Protein AF-A0AAV4D041-F1 (afdb_monomer)

Mean predicted aligned error: 7.14 Å

Nearest PDB structures (foldseek):
  8gh6-assembly1_A  TM=8.343E-01  e=4.896E-06  Bombyx mori
  8ibz-assembly1_C  TM=7.514E-01  e=1.302E-03  Bombyx mori
  3wrw-assembly2_C  TM=4.483E-01  e=5.137E+00  Solanum lycopersicum

Organism: NCBI:txid259542

Secondary structure (DSSP, 8-state):
--SS-EE--EETTEEPPPEE--SS--TT-TTHHHHHHHHHHHHHGGGTTS--EEETTEEE-EEEETTEEEE--SSHHHHHHHHHHHHHHHHHTT----TTT-EE----SS-SSPPP---EETTEEPEE-SEEEETTEEEETT--SHHHHHHHHHHHHHHHHHTHHHHT-TTS-HHHHHHT-

Sequence (181 aa):
MYWEQTASMRIKNKTSTFQDIKRGVRQGCVLSPDLFSLYSEIIMRNLENHPGIKVSGQNINNLRYADDTVLIAENKEDLQKLLNIVEEESRKKGLELNSKKTEVMVVISRKQESPKCDIFINKVKLKQTEKFKYLGTIISNDGKTNREISARTAQAKINFQKMKTILTNKHISIETRKRAL

InterPro domains:
  IPR000477 Reverse transcriptase domain [PF00078] (10-139)
  IPR000477 Reverse transcriptase domain [PS50878] (1-139)
  IPR043128 Reverse transcriptase/Diguanylate cyclase domain [G3DSA:3.30.70.270] (2-138)
  IPR043502 DNA/RNA polymerase superfamily [SSF56672] (24-170)

Foldseek 3Di:
DDPQDWDWDDDPPDIGDIDGDPDAFDPPDPCRQVVQVVLLCVLCVVCLPAAFDDDPNDGDQWDDDRPDIDGGHPDLVSSQVSVVSSQVSCVVVVHHDDLAPDADEAADADDPDDDDRFHDDPNHTHHYDQWDQDPNAIQGSNRDRPVRVVVVVVVVVVVCVVCVCLLVDPPDDNVNSVVVD

pLDDT: mean 90.76, std 6.07, range [61.97, 97.75]

Structure (mmCIF, N/CA/C/O backbone):
data_AF-A0AAV4D041-F1
#
_entry.id   AF-A0AAV4D041-F1
#
loop_
_atom_site.group_PDB
_atom_site.id
_atom_site.type_symbol
_atom_site.label_atom_id
_atom_site.label_alt_id
_atom_site.label_comp_id
_atom_site.label_asym_id
_atom_site.label_entity_id
_atom_site.label_seq_id
_atom_site.pdbx_PDB_ins_code
_atom_site.Cartn_x
_atom_site.Cartn_y
_atom_site.Cartn_z
_atom_site.occupancy
_atom_site.B_iso_or_equiv
_atom_site.auth_seq_id
_atom_site.auth_comp_id
_atom_site.auth_asym_id
_atom_site.auth_atom_id
_atom_site.pdbx_PDB_model_num
ATOM 1 N N . MET A 1 1 ? -16.250 -17.073 -10.492 1.00 62.12 1 MET A N 1
ATOM 2 C CA . MET A 1 1 ? -15.842 -15.965 -11.387 1.00 62.12 1 MET A CA 1
ATOM 3 C C . MET A 1 1 ? -15.141 -16.490 -12.628 1.00 62.12 1 MET A C 1
ATOM 5 O O . MET A 1 1 ? -15.554 -16.117 -13.711 1.00 62.12 1 MET A O 1
ATOM 9 N N . TYR A 1 2 ? -14.170 -17.397 -12.495 1.00 76.06 2 TYR A N 1
ATOM 10 C CA . TYR A 1 2 ? -13.606 -18.152 -13.619 1.00 76.06 2 TYR A CA 1
ATOM 11 C C . TYR A 1 2 ? -13.931 -19.638 -13.443 1.00 76.06 2 TYR A C 1
ATOM 13 O O . TYR A 1 2 ? -13.727 -20.168 -12.352 1.00 76.06 2 TYR A O 1
ATOM 21 N N . TRP A 1 3 ? -14.502 -20.271 -14.468 1.00 80.19 3 TRP A N 1
ATOM 22 C CA . TRP A 1 3 ? -14.861 -21.693 -14.461 1.00 80.19 3 TRP A CA 1
ATOM 23 C C . TRP A 1 3 ? -13.790 -22.503 -15.198 1.00 80.19 3 TRP A C 1
ATOM 25 O O . TRP A 1 3 ? -13.212 -21.989 -16.154 1.00 80.19 3 TRP A O 1
ATOM 35 N N . GLU A 1 4 ? -13.508 -23.725 -14.728 1.00 85.75 4 GLU A N 1
ATOM 36 C CA . GLU A 1 4 ? -12.577 -24.677 -15.374 1.00 85.75 4 GLU A CA 1
ATOM 37 C C . GLU A 1 4 ? -11.203 -24.081 -15.737 1.00 85.75 4 GLU A C 1
ATOM 39 O O . GLU A 1 4 ? -10.570 -24.427 -16.734 1.00 85.75 4 GLU A O 1
ATOM 44 N N . GLN A 1 5 ? -10.716 -23.145 -14.922 1.00 85.94 5 GLN A N 1
ATOM 45 C CA . GLN A 1 5 ? -9.427 -22.523 -15.174 1.00 85.94 5 GLN A CA 1
ATOM 46 C C . GLN A 1 5 ? -8.302 -23.496 -14.818 1.00 85.94 5 GLN A C 1
ATOM 48 O O . GLN A 1 5 ? -8.217 -23.958 -13.686 1.00 85.94 5 GLN A O 1
ATOM 53 N N . THR A 1 6 ? -7.374 -23.716 -15.747 1.00 90.75 6 THR A N 1
ATOM 54 C CA . THR A 1 6 ? -6.145 -24.487 -15.507 1.00 90.75 6 THR A CA 1
ATOM 55 C C . THR A 1 6 ? -4.899 -23.635 -15.731 1.00 90.75 6 THR A C 1
ATOM 57 O O . THR A 1 6 ? -4.912 -22.731 -16.571 1.00 90.75 6 THR A O 1
ATOM 60 N N . ALA A 1 7 ? -3.796 -23.939 -15.048 1.00 90.69 7 ALA A N 1
ATOM 61 C CA . ALA A 1 7 ? -2.487 -23.357 -15.344 1.00 90.69 7 ALA A CA 1
ATOM 62 C C . ALA A 1 7 ? -1.348 -24.371 -15.224 1.00 90.69 7 ALA A C 1
ATOM 64 O O . ALA A 1 7 ? -1.428 -25.340 -14.475 1.00 90.69 7 ALA A O 1
ATOM 65 N N . SER A 1 8 ? -0.262 -24.100 -15.945 1.00 91.81 8 SER A N 1
ATOM 66 C CA . SER A 1 8 ? 1.007 -24.825 -15.867 1.00 91.81 8 SER A CA 1
ATOM 67 C C . SER A 1 8 ? 2.151 -23.838 -15.644 1.00 91.81 8 SER A C 1
ATOM 69 O O . SER A 1 8 ? 2.126 -22.727 -16.178 1.00 91.81 8 SER A O 1
ATOM 71 N N . MET A 1 9 ? 3.187 -24.244 -14.919 1.00 91.00 9 MET A N 1
ATOM 72 C CA . MET A 1 9 ? 4.385 -23.439 -14.697 1.00 91.00 9 MET A CA 1
ATOM 73 C C . MET A 1 9 ? 5.496 -23.856 -15.658 1.00 91.00 9 MET A C 1
ATOM 75 O O . MET A 1 9 ? 5.804 -25.041 -15.773 1.00 91.00 9 MET A O 1
ATOM 79 N N . ARG A 1 10 ? 6.148 -22.885 -16.309 1.00 92.88 10 ARG A N 1
ATOM 80 C CA . ARG A 1 10 ? 7.355 -23.122 -17.112 1.00 92.88 10 ARG A CA 1
ATOM 81 C C . ARG A 1 10 ? 8.584 -22.551 -16.412 1.00 92.88 10 ARG A C 1
ATOM 83 O O . ARG A 1 10 ? 8.654 -21.348 -16.176 1.00 92.88 10 ARG A O 1
ATOM 90 N N . ILE A 1 11 ? 9.567 -23.402 -16.124 1.00 94.25 11 ILE A N 1
ATOM 91 C CA . ILE A 1 11 ? 10.873 -23.015 -15.575 1.00 94.25 11 ILE A CA 1
ATOM 92 C C . ILE A 1 11 ? 11.947 -23.462 -16.567 1.00 94.25 11 ILE A C 1
ATOM 94 O O . ILE A 1 11 ? 12.156 -24.658 -16.782 1.00 94.25 11 ILE A O 1
ATOM 98 N N . LYS A 1 12 ? 12.648 -22.495 -17.173 1.00 92.56 12 LYS A N 1
ATOM 99 C CA . LYS A 1 12 ? 13.576 -22.737 -18.293 1.00 92.56 12 LYS A CA 1
ATOM 100 C C . LYS A 1 12 ? 12.860 -23.518 -19.414 1.00 92.56 12 LYS A C 1
ATOM 102 O O . LYS A 1 12 ? 11.833 -23.057 -19.903 1.00 92.56 12 LYS A O 1
ATOM 107 N N . ASN A 1 13 ? 13.359 -24.704 -19.765 1.00 93.56 13 ASN A N 1
ATOM 108 C CA . ASN A 1 13 ? 12.808 -25.562 -20.819 1.00 93.56 13 ASN A CA 1
ATOM 109 C C . ASN A 1 13 ? 11.894 -26.678 -20.285 1.00 93.56 13 ASN A C 1
ATOM 111 O O . ASN A 1 13 ? 11.576 -27.605 -21.022 1.00 9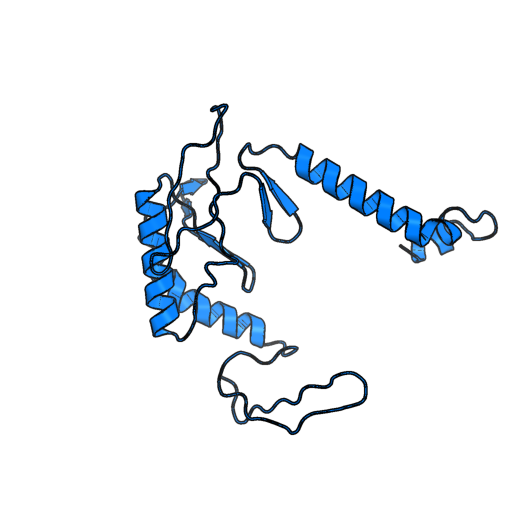3.56 13 ASN A O 1
ATOM 115 N N . LYS A 1 14 ? 11.493 -26.631 -19.008 1.00 93.44 14 LYS A N 1
ATOM 116 C CA . LYS A 1 14 ? 10.572 -27.610 -18.417 1.00 93.44 14 LYS A CA 1
ATOM 117 C C . LYS A 1 14 ? 9.232 -26.953 -18.111 1.00 93.44 14 LYS A C 1
ATOM 119 O O . LYS A 1 14 ? 9.198 -25.897 -17.479 1.00 93.44 14 LYS A O 1
ATOM 124 N N . THR A 1 15 ? 8.150 -27.602 -18.524 1.00 95.31 15 THR A N 1
ATOM 125 C CA . THR A 1 15 ? 6.771 -27.190 -18.239 1.00 95.31 15 THR A CA 1
ATOM 126 C C . THR A 1 15 ? 6.123 -28.242 -17.346 1.00 95.31 15 THR A C 1
ATOM 128 O O . THR A 1 15 ? 6.289 -29.436 -17.589 1.00 95.31 15 THR A O 1
ATOM 131 N N . SER A 1 16 ? 5.435 -27.812 -16.289 1.00 94.56 16 SER A N 1
ATOM 132 C CA . SER A 1 16 ? 4.666 -28.708 -15.423 1.00 94.56 16 SER A CA 1
ATOM 133 C C . SER A 1 16 ? 3.415 -29.229 -16.131 1.00 94.56 16 SER A C 1
ATOM 135 O O . SER A 1 16 ? 2.995 -28.693 -17.156 1.00 94.56 16 SER A O 1
ATOM 137 N N . THR A 1 17 ? 2.759 -30.222 -15.537 1.00 94.69 17 THR A N 1
ATOM 138 C CA . THR A 1 17 ? 1.382 -30.558 -15.903 1.00 94.69 17 THR A CA 1
ATOM 139 C C . THR A 1 17 ? 0.440 -29.395 -15.588 1.00 94.69 17 THR A C 1
ATOM 141 O O . THR A 1 17 ? 0.749 -28.525 -14.761 1.00 94.69 17 THR A O 1
ATOM 144 N N . PHE A 1 18 ? -0.701 -29.373 -16.274 1.00 93.44 18 PHE A N 1
ATOM 145 C CA . PHE A 1 18 ? -1.785 -28.455 -15.957 1.00 93.44 18 PHE A CA 1
ATOM 146 C C . PHE A 1 18 ? -2.413 -28.830 -14.616 1.00 93.44 18 PHE A C 1
ATOM 148 O O . PHE A 1 18 ? -2.607 -30.007 -14.318 1.00 93.44 18 PHE A O 1
ATOM 155 N N . GLN A 1 19 ? -2.715 -27.813 -13.817 1.00 91.50 19 GLN A N 1
ATOM 156 C CA . GLN A 1 19 ? -3.445 -27.939 -12.565 1.00 91.50 19 GLN A CA 1
ATOM 157 C C . GLN A 1 19 ? -4.638 -26.995 -12.550 1.00 91.50 19 GLN A C 1
ATOM 159 O O . GLN A 1 19 ? -4.553 -25.873 -13.060 1.00 91.50 19 GLN A O 1
ATOM 164 N N . ASP A 1 20 ? -5.718 -27.436 -11.913 1.00 91.56 20 ASP A N 1
ATOM 165 C CA . ASP A 1 20 ? -6.923 -26.636 -11.735 1.00 91.56 20 ASP A CA 1
ATOM 166 C C . ASP A 1 20 ? -6.673 -25.471 -10.775 1.00 91.56 20 ASP A C 1
ATOM 168 O O . ASP A 1 20 ? -6.243 -25.637 -9.629 1.00 91.56 20 ASP A O 1
ATOM 172 N N . ILE A 1 21 ? -7.012 -24.270 -11.226 1.00 88.38 21 ILE A N 1
ATOM 173 C CA . ILE A 1 21 ? -7.038 -23.063 -10.414 1.00 88.38 21 ILE A CA 1
ATOM 174 C C . ILE A 1 21 ? -8.420 -22.950 -9.781 1.00 88.38 21 ILE A C 1
ATOM 176 O O . ILE A 1 21 ? -9.404 -22.606 -10.430 1.00 88.38 21 ILE A O 1
ATOM 180 N N . LYS A 1 22 ? -8.477 -23.185 -8.469 1.00 86.31 22 LYS A N 1
ATOM 181 C CA . LYS A 1 22 ? -9.719 -23.079 -7.685 1.00 86.31 22 LYS A CA 1
ATOM 182 C C . LYS A 1 22 ? -9.943 -21.696 -7.069 1.00 86.31 22 LYS A C 1
ATOM 184 O O . LYS A 1 22 ? -11.031 -21.419 -6.571 1.00 86.31 22 LYS A O 1
ATOM 189 N N . ARG A 1 23 ? -8.911 -20.845 -7.027 1.00 82.56 23 ARG A N 1
ATOM 190 C CA . ARG A 1 23 ? -8.936 -19.525 -6.377 1.00 82.56 23 ARG A CA 1
ATOM 191 C C . ARG A 1 23 ? -8.085 -18.518 -7.140 1.00 82.56 23 ARG A C 1
ATOM 193 O O . ARG A 1 23 ? -7.036 -18.871 -7.671 1.00 82.56 23 ARG A O 1
ATOM 200 N N . GLY A 1 24 ? -8.511 -17.260 -7.102 1.00 84.38 24 GLY A N 1
ATOM 201 C CA . GLY A 1 24 ? -7.821 -16.138 -7.730 1.00 84.38 24 GLY A CA 1
ATOM 202 C C . GLY A 1 24 ? -8.476 -15.679 -9.030 1.00 84.38 24 GLY A C 1
ATOM 203 O O . GLY A 1 24 ? -9.534 -16.161 -9.432 1.00 84.38 24 GLY A O 1
ATOM 204 N N . VAL A 1 25 ? -7.831 -14.706 -9.666 1.00 87.38 25 VAL A N 1
ATOM 205 C CA . VAL A 1 25 ? -8.231 -14.147 -10.960 1.00 87.38 25 VAL A CA 1
ATOM 206 C C . VAL A 1 25 ? -7.212 -14.534 -12.031 1.00 87.38 25 VAL A C 1
ATOM 208 O O . VAL A 1 25 ? -6.033 -14.751 -11.742 1.00 87.38 25 VAL A O 1
ATOM 211 N N . ARG A 1 26 ? -7.647 -14.643 -13.289 1.00 87.12 26 ARG A N 1
ATOM 212 C CA . ARG A 1 26 ? -6.774 -15.033 -14.403 1.00 87.12 26 ARG A CA 1
ATOM 213 C C . ARG A 1 26 ? -5.783 -13.918 -14.752 1.00 87.12 26 ARG A C 1
ATOM 215 O O . ARG A 1 26 ? -6.192 -12.847 -15.196 1.00 87.12 26 ARG A O 1
ATOM 222 N N . GLN A 1 27 ? -4.483 -14.168 -14.612 1.00 84.06 27 GLN A N 1
ATOM 223 C CA . GLN A 1 27 ? -3.460 -13.206 -15.041 1.00 84.06 27 GLN A CA 1
ATOM 224 C C . GLN A 1 27 ? -3.529 -12.964 -16.558 1.00 84.06 27 GLN A C 1
ATOM 226 O O . GLN A 1 27 ? -3.723 -13.900 -17.333 1.00 84.06 27 GLN A O 1
ATOM 231 N N . GLY A 1 28 ? -3.401 -11.701 -16.973 1.00 85.50 28 GLY A N 1
ATOM 232 C CA . GLY A 1 28 ? -3.499 -11.284 -18.378 1.00 85.50 28 GLY A CA 1
ATOM 233 C C . GLY A 1 28 ? -4.925 -11.199 -18.936 1.00 85.50 28 GLY A C 1
ATOM 234 O O . GLY A 1 28 ? -5.095 -10.820 -20.090 1.00 85.50 28 GLY A O 1
ATOM 235 N N . CYS A 1 29 ? -5.956 -11.527 -18.149 1.00 88.94 29 CYS A N 1
ATOM 236 C CA . CYS A 1 29 ? -7.341 -11.290 -18.551 1.00 88.94 29 CYS A CA 1
ATOM 237 C C . CYS A 1 29 ? -7.732 -9.832 -18.288 1.00 88.94 29 CYS A C 1
ATOM 239 O O . CYS A 1 29 ? -7.510 -9.323 -17.190 1.00 88.94 29 CYS A O 1
ATOM 241 N N . VAL A 1 30 ? -8.364 -9.198 -19.278 1.00 90.75 30 VAL A N 1
ATOM 242 C CA . VAL A 1 30 ? -8.808 -7.794 -19.224 1.00 90.75 30 VAL A CA 1
ATOM 243 C C . VAL A 1 30 ? -9.813 -7.544 -18.094 1.00 90.75 30 VAL A C 1
ATOM 245 O O . VAL A 1 30 ? -9.779 -6.481 -17.496 1.00 90.75 30 VAL A O 1
ATOM 248 N N . LEU A 1 31 ? -10.646 -8.535 -17.751 1.00 89.75 31 LEU A N 1
ATOM 249 C CA . LEU A 1 31 ? -11.671 -8.416 -16.701 1.00 89.75 31 LEU A CA 1
ATOM 250 C C . LEU A 1 31 ? -11.152 -8.709 -15.287 1.00 89.75 31 LEU A C 1
ATOM 252 O O . LEU A 1 31 ? -11.825 -8.415 -14.303 1.00 89.75 31 LEU A O 1
ATOM 256 N N . SER A 1 32 ? -9.976 -9.329 -15.151 1.00 90.31 32 SER A N 1
ATOM 257 C CA . SER A 1 32 ? -9.442 -9.703 -13.835 1.00 90.31 32 SER A CA 1
ATOM 258 C C . SER A 1 32 ? -9.248 -8.523 -12.880 1.00 90.31 32 SER A C 1
ATOM 260 O O . SER A 1 32 ? -9.589 -8.695 -11.709 1.00 90.31 32 SER A O 1
ATOM 262 N N . PRO A 1 33 ? -8.735 -7.356 -13.323 1.00 88.81 33 PRO A N 1
ATOM 263 C CA . PRO A 1 33 ? -8.649 -6.173 -12.473 1.00 88.81 33 PRO A CA 1
ATOM 264 C C . PRO A 1 33 ? -10.018 -5.733 -11.944 1.00 88.81 33 PRO A C 1
ATOM 266 O O . PRO A 1 33 ? -10.171 -5.606 -10.734 1.00 88.81 33 PRO A O 1
ATOM 269 N N . ASP A 1 34 ? -11.026 -5.6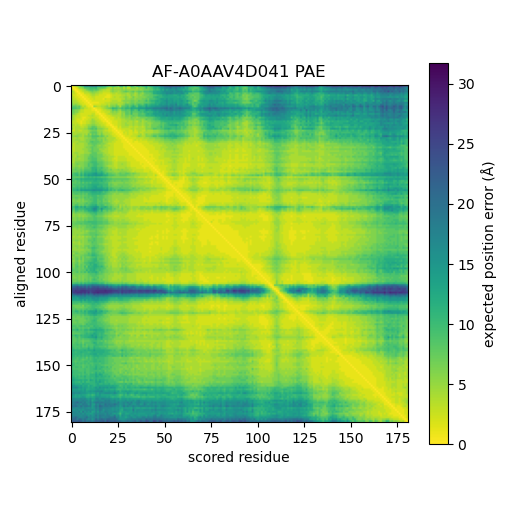05 -12.812 1.00 89.31 34 ASP A N 1
ATOM 270 C CA . ASP A 1 34 ? -12.367 -5.140 -12.425 1.00 89.31 34 ASP A CA 1
ATOM 271 C C . ASP A 1 34 ? -13.033 -6.087 -11.423 1.00 89.31 34 ASP A C 1
ATOM 273 O O . ASP A 1 34 ? -13.604 -5.666 -10.416 1.00 89.31 34 ASP A O 1
ATOM 277 N N . LEU A 1 35 ? -12.910 -7.392 -11.668 1.00 89.31 35 LEU A N 1
ATOM 278 C CA . LEU A 1 35 ? -13.425 -8.423 -10.776 1.00 89.31 35 LEU A CA 1
ATOM 279 C C . LEU A 1 35 ? -12.744 -8.394 -9.405 1.00 89.31 35 LEU A C 1
ATOM 281 O O . LEU A 1 35 ? -13.412 -8.549 -8.381 1.00 89.31 35 LEU A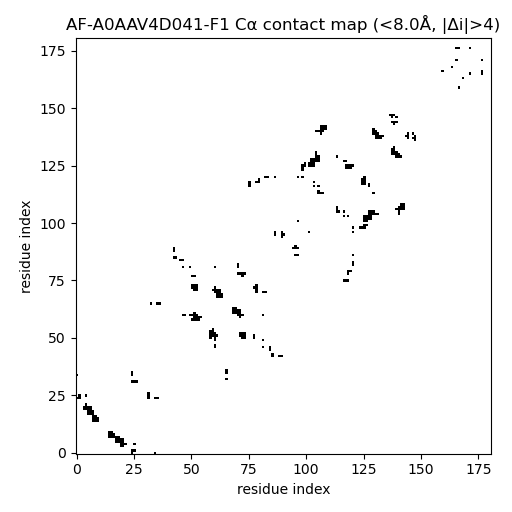 O 1
ATOM 285 N N . PHE A 1 36 ? -11.427 -8.181 -9.370 1.00 88.25 36 PHE A N 1
ATOM 286 C CA . PHE A 1 36 ? -10.697 -8.043 -8.115 1.00 88.25 36 PHE A CA 1
ATOM 287 C C . PHE A 1 36 ? -11.082 -6.755 -7.374 1.00 88.25 36 PHE A C 1
ATOM 289 O O . PHE A 1 36 ? -11.278 -6.789 -6.160 1.00 88.25 36 PHE A O 1
ATOM 296 N N . SER A 1 37 ? -11.263 -5.642 -8.090 1.00 89.44 37 SER A N 1
ATOM 297 C CA . SER A 1 37 ? -11.746 -4.380 -7.523 1.00 89.44 37 SER A CA 1
ATOM 298 C C . SER A 1 37 ? -13.147 -4.513 -6.925 1.00 89.44 37 SER A C 1
ATOM 300 O O . SER A 1 37 ? -13.373 -4.063 -5.806 1.00 89.44 37 SER A O 1
ATOM 302 N N . LEU A 1 38 ? -14.076 -5.188 -7.608 1.00 89.31 38 LEU A N 1
ATOM 303 C CA . LEU A 1 38 ? -15.410 -5.462 -7.065 1.00 89.31 38 LEU A CA 1
ATOM 304 C C . LEU A 1 38 ? -15.339 -6.339 -5.807 1.00 89.31 38 LEU A C 1
ATOM 306 O O . LEU A 1 38 ? -16.080 -6.137 -4.848 1.00 89.31 38 LEU A O 1
ATOM 310 N N . TYR A 1 39 ? -14.438 -7.319 -5.803 1.00 88.25 39 TYR A N 1
ATOM 311 C CA . TYR A 1 39 ? -14.250 -8.202 -4.661 1.00 88.25 39 TYR A CA 1
ATOM 312 C C . TYR A 1 39 ? -13.695 -7.470 -3.435 1.00 88.25 39 TYR A C 1
ATOM 314 O O . TYR A 1 39 ? -14.204 -7.647 -2.327 1.00 88.25 39 TYR A O 1
ATOM 322 N N . SER A 1 40 ? -12.669 -6.637 -3.625 1.00 89.56 40 SER A N 1
ATOM 323 C CA . SER A 1 40 ? -12.080 -5.840 -2.547 1.00 89.56 40 SER A CA 1
ATOM 324 C C . SER A 1 40 ? -13.048 -4.772 -2.041 1.00 89.56 40 SER A C 1
ATOM 326 O O . SER A 1 40 ? -13.091 -4.509 -0.844 1.00 89.56 40 SER A O 1
ATOM 328 N N . GLU A 1 41 ? -13.894 -4.220 -2.909 1.00 91.12 41 GLU A N 1
ATOM 329 C CA . GLU A 1 41 ? -14.960 -3.291 -2.533 1.00 91.12 41 GLU A CA 1
ATOM 330 C C . GLU A 1 41 ? -15.928 -3.888 -1.500 1.00 91.12 41 GLU A C 1
ATOM 332 O O . GLU A 1 41 ? -16.271 -3.215 -0.533 1.00 91.12 41 GLU A O 1
ATOM 337 N N . ILE A 1 42 ? -16.294 -5.170 -1.617 1.00 89.69 42 ILE A N 1
ATOM 338 C CA . ILE A 1 42 ? -17.158 -5.845 -0.629 1.00 89.69 42 ILE A CA 1
ATOM 339 C C . ILE A 1 42 ? -16.532 -5.830 0.775 1.00 89.69 42 ILE A C 1
ATOM 341 O O . ILE A 1 42 ? -17.247 -5.685 1.762 1.00 89.69 42 ILE A O 1
ATOM 345 N N . ILE A 1 43 ? -15.209 -5.974 0.869 1.00 90.94 43 ILE A N 1
ATOM 346 C CA . ILE A 1 43 ? -14.471 -5.934 2.141 1.00 90.94 43 ILE A CA 1
ATOM 347 C C . ILE A 1 43 ? -14.424 -4.497 2.672 1.00 90.94 43 ILE A C 1
ATOM 349 O O . ILE A 1 43 ? -14.654 -4.257 3.855 1.00 90.94 43 ILE A O 1
ATOM 353 N N . MET A 1 44 ? -14.143 -3.542 1.785 1.00 92.56 44 MET A N 1
ATOM 354 C CA . MET A 1 44 ? -13.859 -2.152 2.142 1.00 92.56 44 MET A CA 1
ATOM 355 C C . MET A 1 44 ? -15.110 -1.341 2.479 1.00 92.56 44 MET A C 1
ATOM 357 O O . MET A 1 44 ? -15.012 -0.390 3.248 1.00 92.56 44 MET A O 1
ATOM 361 N N . ARG A 1 45 ? -16.294 -1.738 1.999 1.00 91.75 45 ARG A N 1
ATOM 362 C CA . ARG A 1 45 ? -17.574 -1.114 2.388 1.00 91.75 45 ARG A CA 1
ATOM 363 C C . ARG A 1 45 ? -17.820 -1.121 3.890 1.00 91.75 45 ARG A C 1
ATOM 365 O O . ARG A 1 45 ? -18.404 -0.186 4.425 1.00 91.75 45 ARG A O 1
ATOM 372 N N . ASN A 1 46 ? -17.305 -2.128 4.593 1.00 91.25 46 ASN A N 1
ATOM 373 C CA . ASN A 1 46 ? -17.402 -2.190 6.050 1.00 91.25 46 ASN A CA 1
ATOM 374 C C . ASN A 1 46 ? -16.611 -1.077 6.755 1.00 91.25 46 ASN A C 1
ATOM 376 O O . ASN A 1 46 ? -16.783 -0.886 7.953 1.00 91.25 46 ASN A O 1
ATOM 380 N N . LEU A 1 47 ? -15.759 -0.332 6.041 1.00 93.06 47 LEU A N 1
ATOM 381 C CA . LEU A 1 47 ? -15.005 0.792 6.586 1.00 93.06 47 LEU A CA 1
ATOM 382 C C . LEU A 1 47 ? -15.726 2.134 6.389 1.00 93.06 47 LEU A C 1
ATOM 384 O O . LEU A 1 47 ? -15.329 3.090 7.039 1.00 93.06 47 LEU A O 1
ATOM 388 N N . GLU A 1 48 ? -16.760 2.260 5.547 1.00 87.31 48 GLU A N 1
ATOM 389 C CA . GLU A 1 48 ? -17.339 3.569 5.158 1.00 87.31 48 GLU A CA 1
ATOM 390 C C . GLU A 1 48 ? -17.735 4.457 6.350 1.00 87.31 48 GLU A C 1
ATOM 392 O O . GLU A 1 48 ? -17.492 5.663 6.339 1.00 87.31 48 GLU A O 1
ATOM 397 N N . ASN A 1 49 ? -18.271 3.849 7.411 1.00 87.81 49 ASN A N 1
ATOM 398 C CA . ASN A 1 49 ? -18.736 4.556 8.608 1.00 87.81 49 ASN A CA 1
ATOM 399 C C . ASN A 1 49 ? -17.670 4.687 9.710 1.00 87.81 49 ASN A C 1
ATOM 401 O O . ASN A 1 49 ? -17.970 5.163 10.805 1.00 87.81 49 ASN A O 1
ATOM 405 N N . HIS A 1 50 ? -16.432 4.260 9.452 1.00 93.75 50 HIS A N 1
ATOM 406 C CA . HIS A 1 50 ? -15.342 4.323 10.420 1.00 93.75 50 HIS A CA 1
ATOM 407 C C . HIS A 1 50 ? -14.499 5.598 10.269 1.00 93.75 50 HIS A C 1
ATOM 409 O O . HIS A 1 50 ? -14.297 6.090 9.150 1.00 93.75 50 HIS A O 1
ATOM 415 N N . PRO A 1 51 ? -13.967 6.131 11.385 1.00 93.06 51 PRO A N 1
ATOM 416 C CA . PRO A 1 51 ? -13.160 7.343 11.367 1.00 93.06 51 PRO A CA 1
ATOM 417 C C . PRO A 1 51 ? -11.908 7.170 10.500 1.00 93.06 51 PRO A C 1
ATOM 419 O O . PRO A 1 51 ? -11.230 6.145 10.549 1.00 93.06 51 PRO A O 1
ATOM 422 N N . GLY A 1 52 ? -11.621 8.194 9.702 1.00 94.62 52 GLY A N 1
ATOM 423 C CA . GLY A 1 52 ? -10.397 8.370 8.931 1.00 94.62 52 GLY A CA 1
ATOM 424 C C . GLY A 1 52 ? -9.852 9.778 9.139 1.00 94.62 52 GLY A C 1
ATOM 425 O O . GLY A 1 52 ? -10.012 10.359 10.208 1.00 94.62 52 GLY A O 1
ATOM 426 N N . ILE A 1 53 ? -9.230 10.341 8.108 1.00 94.56 53 ILE A N 1
ATOM 427 C CA . ILE A 1 53 ? -8.821 11.749 8.077 1.00 94.56 53 ILE A CA 1
ATOM 428 C C . ILE A 1 53 ? -9.814 12.577 7.259 1.00 94.56 53 ILE A C 1
ATOM 430 O O . ILE A 1 53 ? -10.334 12.113 6.243 1.00 94.56 53 ILE A O 1
ATOM 434 N N . LYS A 1 54 ? -10.059 13.828 7.658 1.00 94.62 54 LYS A N 1
ATOM 435 C CA . LYS A 1 54 ? -10.877 14.755 6.861 1.00 94.62 54 LYS A CA 1
ATOM 436 C C . LYS A 1 54 ? -10.031 15.479 5.819 1.00 94.62 54 LYS A C 1
ATOM 438 O O . LYS A 1 54 ? -9.149 16.260 6.164 1.00 94.62 54 LYS A O 1
ATOM 443 N N . VAL A 1 55 ? -10.357 15.289 4.545 1.00 93.62 55 VAL A N 1
ATOM 444 C CA . VAL A 1 55 ? -9.755 16.015 3.421 1.00 93.62 55 VAL A CA 1
ATOM 445 C C . VAL A 1 55 ? -10.876 16.686 2.643 1.00 93.62 55 VAL A C 1
ATOM 447 O O . VAL A 1 55 ? -11.775 16.018 2.142 1.00 93.62 55 VAL A O 1
ATOM 450 N N . SER A 1 56 ? -10.863 18.019 2.581 1.00 94.19 56 SER A N 1
ATOM 451 C CA . SER A 1 56 ? -11.896 18.806 1.883 1.00 94.19 56 SER A CA 1
ATOM 452 C C . SER A 1 56 ? -13.336 18.449 2.295 1.00 94.19 56 SER A C 1
ATOM 454 O O . SER A 1 56 ? -14.236 18.388 1.464 1.00 94.19 56 SER A O 1
ATOM 456 N N . GLY A 1 57 ? -13.553 18.170 3.586 1.00 92.25 57 GLY A N 1
ATOM 457 C CA . GLY A 1 57 ? -14.863 17.794 4.134 1.00 92.25 57 GLY A CA 1
ATOM 458 C C . GLY A 1 57 ? -15.246 16.320 3.958 1.00 92.25 57 GLY A C 1
ATOM 459 O O . GLY A 1 57 ? -16.231 15.889 4.551 1.00 92.25 57 GLY A O 1
ATOM 460 N N . GLN A 1 58 ? -14.464 15.532 3.218 1.00 92.94 58 GLN A N 1
ATOM 461 C CA . GLN A 1 58 ? -14.684 14.097 3.040 1.00 92.94 58 GLN A CA 1
ATOM 462 C C . GLN A 1 58 ? -13.843 13.285 4.025 1.00 92.94 58 GLN A C 1
ATOM 464 O O . GLN A 1 58 ? -12.681 13.606 4.275 1.00 92.94 58 GLN A O 1
ATOM 469 N N . ASN A 1 59 ? -14.432 12.228 4.582 1.00 94.19 59 ASN A N 1
ATOM 470 C CA . ASN A 1 59 ? -13.722 11.268 5.419 1.00 94.19 59 ASN A CA 1
ATOM 471 C C . ASN A 1 59 ? -12.974 10.265 4.532 1.00 94.19 59 ASN A C 1
ATOM 473 O O . ASN A 1 59 ? -13.595 9.555 3.746 1.00 94.19 59 ASN A O 1
ATOM 477 N N . ILE A 1 60 ? -11.654 10.196 4.673 1.00 95.44 60 ILE A N 1
ATOM 478 C CA . ILE A 1 60 ? -10.796 9.260 3.948 1.00 95.44 60 ILE A CA 1
ATOM 479 C C . ILE A 1 60 ? -10.123 8.350 4.966 1.00 95.44 60 ILE A C 1
ATOM 481 O O . ILE A 1 60 ? -9.248 8.785 5.712 1.00 95.44 60 ILE A O 1
ATOM 485 N N . ASN A 1 61 ? -10.508 7.077 4.982 1.00 96.44 61 ASN A N 1
ATOM 486 C CA . ASN A 1 61 ? -9.887 6.062 5.837 1.00 96.44 61 ASN A CA 1
ATOM 487 C C . ASN A 1 61 ? -9.129 4.980 5.057 1.00 96.44 61 ASN A C 1
ATOM 489 O O . ASN A 1 61 ? -8.404 4.184 5.653 1.00 96.44 61 ASN A O 1
ATOM 493 N N . ASN A 1 62 ? -9.258 4.961 3.728 1.00 94.81 62 ASN A N 1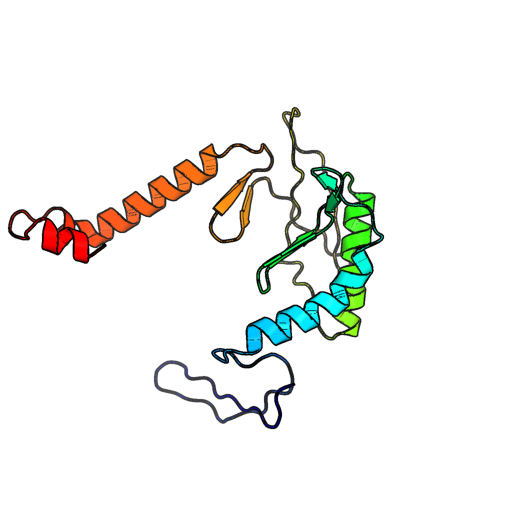
ATOM 494 C CA . ASN A 1 62 ? -8.517 4.058 2.865 1.00 94.81 62 ASN A CA 1
ATOM 495 C C . ASN A 1 62 ? -8.203 4.681 1.497 1.00 94.81 62 ASN A C 1
ATOM 497 O O . ASN A 1 62 ? -8.957 5.511 0.994 1.00 94.81 62 ASN A O 1
ATOM 501 N N . LEU A 1 63 ? -7.089 4.260 0.896 1.00 92.56 63 LEU A N 1
ATOM 502 C CA . LEU A 1 63 ? -6.718 4.517 -0.498 1.00 92.56 63 LEU A CA 1
ATOM 503 C C . LEU A 1 63 ? -6.404 3.180 -1.161 1.00 92.56 63 LEU A C 1
ATOM 505 O O . LEU A 1 63 ? -5.785 2.315 -0.540 1.00 92.56 63 LEU A O 1
ATOM 509 N N . ARG A 1 64 ? -6.828 3.002 -2.411 1.00 90.94 64 ARG A N 1
ATOM 510 C CA . ARG A 1 64 ? -6.777 1.705 -3.090 1.00 90.94 64 ARG A CA 1
ATOM 511 C C . ARG A 1 64 ? -6.285 1.869 -4.515 1.00 90.94 64 ARG A C 1
ATOM 513 O O . ARG A 1 64 ? -6.762 2.745 -5.235 1.00 90.94 64 ARG A O 1
ATOM 520 N N . TYR A 1 65 ? -5.355 1.016 -4.918 1.00 87.38 65 TYR A N 1
ATOM 521 C CA . TYR A 1 65 ? -4.901 0.919 -6.296 1.00 87.38 65 TYR A CA 1
ATOM 522 C C . TYR A 1 65 ? -4.528 -0.527 -6.617 1.00 87.38 65 TYR A C 1
ATOM 524 O O . TYR A 1 65 ? -3.561 -1.050 -6.074 1.00 87.38 65 TYR A O 1
ATOM 532 N N . ALA A 1 66 ? -5.287 -1.162 -7.513 1.00 82.56 66 ALA A N 1
ATOM 533 C CA . ALA A 1 66 ? -5.164 -2.592 -7.797 1.00 82.56 66 ALA A CA 1
ATOM 534 C C . ALA A 1 66 ? -5.180 -3.433 -6.500 1.00 82.56 66 ALA A C 1
ATOM 536 O O . ALA A 1 66 ? -6.184 -3.428 -5.788 1.00 82.56 66 ALA A O 1
ATOM 537 N N . ASP A 1 67 ? -4.096 -4.151 -6.206 1.00 79.12 67 ASP A N 1
ATOM 538 C CA . ASP A 1 67 ? -3.889 -4.956 -5.001 1.00 79.12 67 ASP A CA 1
ATOM 539 C C . ASP A 1 67 ? -3.282 -4.186 -3.818 1.00 79.12 67 ASP A C 1
ATOM 541 O O . ASP A 1 67 ? -3.334 -4.674 -2.686 1.00 79.12 67 ASP A O 1
ATOM 545 N N . ASP A 1 68 ? -2.780 -2.969 -4.035 1.00 86.06 68 ASP A N 1
ATOM 546 C CA . ASP A 1 68 ? -2.251 -2.119 -2.972 1.00 86.06 68 ASP A CA 1
ATOM 547 C C . ASP A 1 68 ? -3.387 -1.371 -2.251 1.00 86.06 68 ASP A C 1
ATOM 549 O O . ASP A 1 68 ? -4.194 -0.659 -2.855 1.00 86.06 68 ASP A O 1
ATOM 553 N N . THR A 1 69 ? -3.436 -1.502 -0.922 1.00 91.44 69 THR A N 1
ATOM 554 C CA . THR A 1 69 ? -4.361 -0.762 -0.049 1.00 91.44 69 THR A CA 1
ATOM 555 C C . THR A 1 69 ? -3.595 -0.047 1.056 1.00 91.44 69 THR A C 1
ATOM 557 O O . THR A 1 69 ? -2.739 -0.634 1.716 1.00 91.44 69 THR A O 1
ATOM 560 N N . VAL A 1 70 ? -3.950 1.212 1.297 1.00 94.38 70 VAL A N 1
ATOM 561 C CA . VAL A 1 70 ? -3.467 2.027 2.413 1.00 94.38 70 VAL A CA 1
ATOM 562 C C . VAL A 1 70 ? -4.640 2.306 3.337 1.00 94.38 70 VAL A C 1
ATOM 564 O O . VAL A 1 70 ? -5.683 2.746 2.866 1.00 94.38 70 VAL A O 1
ATOM 567 N N . LEU A 1 71 ? -4.464 2.088 4.639 1.00 96.44 71 LEU A N 1
ATOM 568 C CA . LEU A 1 71 ? -5.411 2.511 5.673 1.00 96.44 71 LEU A CA 1
ATOM 569 C C . LEU A 1 71 ? -4.877 3.763 6.368 1.00 96.44 71 LEU A C 1
ATOM 571 O O . LEU A 1 71 ? -3.673 3.872 6.607 1.00 96.44 71 LEU A O 1
ATOM 575 N N . ILE A 1 72 ? -5.763 4.708 6.674 1.00 95.75 72 ILE A N 1
ATOM 576 C CA . ILE A 1 72 ? -5.404 6.017 7.224 1.00 95.75 72 ILE A CA 1
ATOM 577 C C . ILE A 1 72 ? -6.362 6.362 8.363 1.00 95.75 72 ILE A C 1
ATOM 579 O O . ILE A 1 72 ? -7.574 6.264 8.212 1.00 95.75 72 ILE A O 1
ATOM 583 N N . ALA A 1 73 ? -5.816 6.796 9.496 1.00 96.06 73 ALA A N 1
ATOM 584 C CA . ALA A 1 73 ? -6.585 7.289 10.633 1.00 96.06 73 ALA A CA 1
ATOM 585 C C . ALA A 1 73 ? -5.802 8.379 11.377 1.00 96.06 73 ALA A C 1
ATOM 587 O O . ALA A 1 73 ? -4.582 8.481 11.240 1.00 96.06 73 ALA A O 1
ATOM 588 N N . GLU A 1 74 ? -6.503 9.181 12.178 1.00 93.75 74 GLU A N 1
ATOM 589 C CA . GLU A 1 74 ? -5.902 10.262 12.975 1.00 93.75 74 GLU A CA 1
ATOM 590 C C . GLU A 1 74 ? -5.116 9.752 14.193 1.00 93.75 74 GLU A C 1
ATOM 592 O O . GLU A 1 74 ? -4.219 10.435 14.688 1.00 93.75 74 GLU A O 1
ATOM 597 N N . ASN A 1 75 ? -5.433 8.550 14.679 1.00 93.38 75 ASN A N 1
ATOM 598 C CA . ASN A 1 75 ? -4.797 7.945 15.844 1.00 93.38 75 ASN A CA 1
ATOM 599 C C . ASN A 1 75 ? -4.565 6.436 15.652 1.00 93.38 75 ASN A C 1
ATOM 601 O O . ASN A 1 75 ? -5.080 5.800 14.728 1.00 93.38 75 ASN A O 1
ATOM 605 N N . LYS A 1 76 ? -3.737 5.873 16.536 1.00 95.19 76 LYS A N 1
ATOM 606 C CA . LYS A 1 76 ? -3.312 4.470 16.495 1.00 95.19 76 LYS A CA 1
ATOM 607 C C . LYS A 1 76 ? -4.488 3.521 16.731 1.00 95.19 76 LYS A C 1
ATOM 609 O O . LYS A 1 76 ? -4.565 2.472 16.097 1.00 95.19 76 LYS A O 1
ATOM 614 N N . GLU A 1 77 ? -5.371 3.863 17.660 1.00 95.94 77 GLU A N 1
ATOM 615 C CA . GLU A 1 77 ? -6.489 3.029 18.086 1.00 95.94 77 GLU A CA 1
ATOM 616 C C . GLU A 1 77 ? -7.470 2.816 16.932 1.00 95.94 77 GLU A C 1
ATOM 618 O O . GLU A 1 77 ? -7.876 1.687 16.660 1.00 95.94 77 GLU A O 1
ATOM 623 N N . ASP A 1 78 ? -7.795 3.881 16.207 1.00 96.50 78 ASP A N 1
ATOM 624 C CA . ASP A 1 78 ? -8.669 3.827 15.042 1.00 96.50 78 ASP A CA 1
ATOM 625 C C . ASP A 1 78 ? -7.995 3.127 13.859 1.00 96.50 78 ASP A C 1
ATOM 627 O O . ASP A 1 78 ? -8.636 2.305 13.204 1.00 96.50 78 ASP A O 1
ATOM 631 N N . LEU A 1 79 ? -6.687 3.326 13.648 1.00 97.06 79 LEU A N 1
ATOM 632 C CA . LEU A 1 79 ? -5.937 2.563 12.645 1.00 97.06 79 LEU A CA 1
ATOM 633 C C . LEU A 1 79 ? -5.977 1.052 12.927 1.00 97.06 79 LEU A C 1
ATOM 635 O O . LEU A 1 79 ? -6.198 0.258 12.013 1.00 97.06 79 LEU A O 1
ATOM 639 N N . GLN A 1 80 ? -5.800 0.646 14.189 1.00 97.50 80 GLN A N 1
ATOM 640 C CA . GLN A 1 80 ? -5.884 -0.760 14.587 1.00 97.50 80 GLN A CA 1
ATOM 641 C C . GLN A 1 80 ? -7.299 -1.319 14.381 1.00 97.50 80 GLN A C 1
ATOM 643 O O . GLN A 1 80 ? -7.435 -2.452 13.923 1.00 97.50 80 GLN A O 1
ATOM 648 N N . LYS A 1 81 ? -8.354 -0.544 14.676 1.00 96.19 81 LYS A N 1
ATOM 649 C CA . LYS A 1 81 ? -9.745 -0.958 14.415 1.00 96.19 81 LYS A CA 1
ATOM 650 C C . LYS A 1 81 ? -9.998 -1.176 12.924 1.00 96.19 81 LYS A C 1
ATOM 652 O O . LYS A 1 81 ? -10.515 -2.228 12.564 1.00 96.19 81 LYS A O 1
ATOM 657 N N . LEU A 1 82 ? -9.604 -0.225 12.071 1.00 97.00 82 LEU A N 1
ATOM 658 C CA . LEU A 1 82 ? -9.733 -0.352 10.613 1.00 97.00 82 LEU A CA 1
ATOM 659 C C . LEU A 1 82 ? -9.029 -1.616 10.113 1.00 97.00 82 LEU A C 1
ATOM 661 O O . LEU A 1 82 ? -9.607 -2.398 9.362 1.00 97.00 82 LEU A O 1
ATOM 665 N N . LEU A 1 83 ? -7.797 -1.845 10.572 1.00 96.81 83 LEU A N 1
ATOM 666 C CA . LEU A 1 83 ? -7.013 -3.010 10.182 1.00 96.81 83 LEU A CA 1
ATOM 667 C C . LEU A 1 83 ? -7.659 -4.329 10.622 1.00 96.81 83 LEU A C 1
ATOM 669 O O . LEU A 1 83 ? -7.695 -5.266 9.830 1.00 96.81 83 LEU A O 1
ATOM 6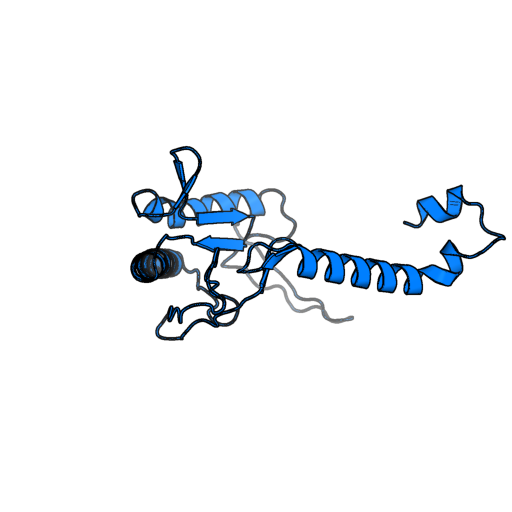73 N N . ASN A 1 84 ? -8.203 -4.391 11.840 1.00 95.62 84 ASN A N 1
ATOM 674 C CA . ASN A 1 84 ? -8.896 -5.579 12.347 1.00 95.62 84 ASN A CA 1
ATOM 675 C C . ASN A 1 84 ? -10.133 -5.917 11.503 1.00 95.62 84 ASN A C 1
ATOM 677 O O . ASN A 1 84 ? -10.363 -7.084 11.197 1.00 95.62 84 ASN A O 1
ATOM 681 N N . ILE A 1 85 ? -10.907 -4.904 11.095 1.00 95.06 85 ILE A N 1
ATOM 682 C CA . ILE A 1 85 ? -12.078 -5.093 10.228 1.00 95.06 85 ILE A CA 1
ATOM 683 C C . ILE A 1 85 ? -11.637 -5.648 8.873 1.00 95.06 85 ILE A C 1
ATOM 685 O O . ILE A 1 85 ? -12.176 -6.654 8.415 1.00 95.06 85 ILE A O 1
ATOM 689 N N . VAL A 1 86 ? -10.619 -5.041 8.252 1.00 94.81 86 VAL A N 1
ATOM 690 C CA . VAL A 1 86 ? -10.088 -5.525 6.969 1.00 94.81 86 VAL A CA 1
ATOM 691 C C . VAL A 1 86 ? -9.564 -6.951 7.096 1.00 94.81 86 VAL A C 1
ATOM 693 O O . VAL A 1 86 ? -9.829 -7.763 6.215 1.00 94.81 86 VAL A O 1
ATOM 696 N N . GLU A 1 87 ? -8.845 -7.280 8.167 1.00 94.50 87 GLU A N 1
ATOM 697 C CA . GLU A 1 87 ? -8.331 -8.627 8.426 1.00 94.50 87 GLU A CA 1
ATOM 698 C C . GLU A 1 87 ? -9.465 -9.652 8.558 1.00 94.50 87 GLU A C 1
ATOM 700 O O . GLU A 1 87 ? -9.438 -10.699 7.903 1.00 94.50 87 GLU A O 1
ATOM 705 N N . GLU A 1 88 ? -10.477 -9.351 9.372 1.00 94.00 88 GLU A N 1
ATOM 706 C CA . GLU A 1 88 ? -11.607 -10.243 9.616 1.00 94.00 88 GLU A CA 1
ATOM 707 C C . GLU A 1 88 ? -12.410 -10.495 8.335 1.00 94.00 88 GLU A C 1
ATOM 709 O O . GLU A 1 88 ? -12.673 -11.649 7.976 1.00 94.00 88 GLU A O 1
ATOM 714 N N . GLU A 1 89 ? -12.760 -9.426 7.624 1.00 93.25 89 GLU A N 1
ATOM 715 C CA . GLU A 1 89 ? -13.543 -9.488 6.393 1.00 93.25 89 GLU A CA 1
ATOM 716 C C . GLU A 1 89 ? -12.755 -10.143 5.257 1.00 93.25 89 GLU A C 1
ATOM 718 O O . GLU A 1 89 ? -13.286 -11.000 4.549 1.00 93.25 89 GLU A O 1
ATOM 723 N N . SER A 1 90 ? -11.458 -9.848 5.139 1.00 92.50 90 SER A N 1
ATOM 724 C CA . SER A 1 90 ? -10.571 -10.543 4.199 1.00 92.50 90 SER A CA 1
ATOM 725 C C . SER A 1 90 ? -10.570 -12.045 4.460 1.00 92.50 90 SER A C 1
ATOM 727 O O . SER A 1 90 ? -10.774 -12.829 3.532 1.00 92.50 90 SER A O 1
ATOM 729 N N . ARG A 1 91 ? -10.444 -12.465 5.725 1.00 92.19 91 ARG A N 1
ATOM 730 C CA . ARG A 1 91 ? -10.429 -13.883 6.100 1.00 92.19 91 ARG A CA 1
ATOM 731 C C . ARG A 1 91 ? -11.753 -14.583 5.793 1.00 92.19 91 ARG A C 1
ATOM 733 O O . ARG A 1 91 ? -11.731 -15.687 5.248 1.00 92.19 91 ARG A O 1
ATOM 740 N N . LYS A 1 92 ? -12.903 -13.948 6.064 1.00 92.00 92 LYS A N 1
ATOM 741 C CA . LYS A 1 92 ? -14.239 -14.462 5.668 1.00 92.00 92 LYS A CA 1
ATOM 742 C C . LYS A 1 92 ? -14.341 -14.681 4.157 1.00 92.00 92 LYS A C 1
ATOM 744 O O . LYS A 1 92 ? -15.055 -15.567 3.692 1.00 92.00 92 LYS A O 1
ATOM 749 N N . LYS A 1 93 ? -13.607 -13.876 3.392 1.00 89.06 93 LYS A N 1
ATOM 750 C CA . LYS A 1 93 ? -13.508 -13.905 1.933 1.00 89.06 93 LYS A CA 1
ATOM 751 C C . LYS A 1 93 ? -12.290 -14.705 1.437 1.00 89.06 93 LYS A C 1
ATOM 753 O O . LYS A 1 93 ? -11.943 -14.638 0.262 1.00 89.06 93 LYS A O 1
ATOM 758 N N . GLY A 1 94 ? -11.631 -15.492 2.288 1.00 89.06 94 GLY A N 1
ATOM 759 C CA . GLY A 1 94 ? -10.510 -16.347 1.884 1.00 89.06 94 GLY A CA 1
ATOM 760 C C . GLY A 1 94 ? -9.264 -15.594 1.400 1.00 89.06 94 GLY A C 1
ATOM 761 O O . GLY A 1 94 ? -8.446 -16.186 0.695 1.00 89.06 94 GLY A O 1
ATOM 762 N N . LEU A 1 95 ? -9.133 -14.314 1.757 1.00 88.69 95 LEU A N 1
ATOM 763 C CA . LEU A 1 95 ? -7.930 -13.502 1.595 1.00 88.69 95 LEU A CA 1
ATOM 764 C C . LEU A 1 95 ? -7.164 -13.435 2.917 1.00 88.69 95 LEU A C 1
ATOM 766 O O . LEU A 1 95 ? -7.748 -13.471 3.999 1.00 88.69 95 LEU A O 1
ATOM 770 N N . GLU A 1 96 ? -5.847 -13.299 2.821 1.00 89.50 96 GLU A N 1
ATOM 771 C CA . GLU A 1 96 ? -4.960 -13.200 3.974 1.00 89.50 96 GLU A CA 1
ATOM 772 C C . GLU A 1 96 ? -4.020 -12.008 3.801 1.00 89.50 96 GLU A C 1
ATOM 774 O O . GLU A 1 96 ? -3.394 -11.835 2.752 1.00 89.50 96 GLU A O 1
ATOM 779 N N . LEU A 1 97 ? -3.923 -11.177 4.840 1.00 91.06 97 LEU A N 1
ATOM 780 C CA . LEU A 1 97 ? -3.002 -10.049 4.862 1.00 91.06 97 LEU A CA 1
ATOM 781 C C . LEU A 1 97 ? -1.582 -10.542 5.145 1.00 91.06 97 LEU A C 1
ATOM 783 O O . LEU A 1 97 ? -1.323 -11.243 6.123 1.00 91.06 97 LEU A O 1
ATOM 787 N N . ASN A 1 98 ? -0.631 -10.127 4.313 1.00 90.81 98 ASN A N 1
ATOM 788 C CA . ASN A 1 98 ? 0.767 -10.490 4.498 1.00 90.81 98 ASN A CA 1
ATOM 789 C C . ASN A 1 98 ? 1.451 -9.532 5.481 1.00 90.81 98 ASN A C 1
ATOM 791 O O . ASN A 1 98 ? 2.046 -8.535 5.075 1.00 90.81 98 ASN A O 1
ATOM 795 N N . SER A 1 99 ? 1.439 -9.883 6.767 1.00 92.06 99 SER A N 1
ATOM 796 C CA . SER A 1 99 ? 2.057 -9.086 7.838 1.00 92.06 99 SER A CA 1
ATOM 797 C C . SER A 1 99 ? 3.544 -8.770 7.624 1.00 92.06 99 SER A C 1
ATOM 799 O O . SER A 1 99 ? 4.026 -7.763 8.131 1.00 92.06 99 SER A O 1
ATOM 801 N N . LYS A 1 100 ? 4.284 -9.580 6.847 1.00 91.69 100 LYS A N 1
ATOM 802 C CA . LYS A 1 100 ? 5.696 -9.310 6.512 1.00 91.69 100 LYS A CA 1
ATOM 803 C C . LYS A 1 100 ? 5.863 -8.218 5.454 1.00 91.69 100 LYS A C 1
ATOM 805 O O . LYS A 1 100 ? 6.930 -7.616 5.382 1.00 91.69 100 LYS A O 1
ATOM 810 N N . LYS A 1 101 ? 4.858 -8.020 4.598 1.00 90.44 101 LYS A N 1
ATOM 811 C CA . LYS A 1 101 ? 4.849 -6.984 3.555 1.00 90.44 101 LYS A CA 1
ATOM 812 C C . LYS A 1 101 ? 4.114 -5.718 3.989 1.00 90.44 101 LYS A C 1
ATOM 814 O O . LYS A 1 101 ? 4.360 -4.667 3.408 1.00 90.44 101 LYS A O 1
ATOM 819 N N . THR A 1 102 ? 3.234 -5.809 4.983 1.00 94.12 102 THR A N 1
ATOM 820 C CA . THR A 1 102 ? 2.520 -4.654 5.529 1.00 94.12 102 THR A CA 1
ATOM 821 C C . THR A 1 102 ? 3.416 -3.872 6.490 1.00 94.12 102 THR A C 1
ATOM 823 O O . THR A 1 102 ? 3.953 -4.418 7.453 1.00 94.12 102 THR A O 1
ATOM 826 N N . GLU A 1 103 ? 3.551 -2.572 6.250 1.00 95.19 103 GLU A N 1
ATOM 827 C CA . GLU A 1 103 ? 4.283 -1.644 7.114 1.00 95.19 103 GLU A CA 1
ATOM 828 C C . GLU A 1 103 ? 3.331 -0.565 7.651 1.00 95.19 103 GLU A C 1
ATOM 830 O O . GLU A 1 103 ? 2.311 -0.258 7.034 1.00 95.19 103 GLU A O 1
ATOM 835 N N . VAL A 1 104 ? 3.666 0.018 8.803 1.00 96.31 104 VAL A N 1
ATOM 836 C CA . VAL A 1 104 ? 2.974 1.186 9.364 1.00 96.31 104 VAL A CA 1
ATOM 837 C C . VAL A 1 104 ? 3.891 2.402 9.300 1.00 96.31 104 VAL A C 1
ATOM 839 O O . VAL A 1 104 ? 5.089 2.311 9.561 1.00 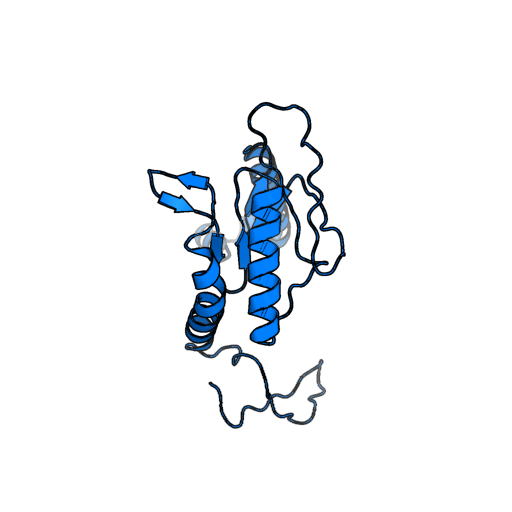96.31 104 VAL A O 1
ATOM 842 N N . MET A 1 105 ? 3.339 3.563 8.968 1.00 95.31 105 MET A N 1
ATOM 843 C CA . MET A 1 105 ? 4.072 4.825 8.942 1.00 95.31 105 MET A CA 1
ATOM 844 C C . MET A 1 105 ? 3.269 5.877 9.697 1.00 95.31 105 MET A C 1
ATOM 846 O O . MET A 1 105 ? 2.074 6.035 9.464 1.00 95.31 105 MET A O 1
ATOM 850 N N . VAL A 1 106 ? 3.929 6.606 10.593 1.00 94.31 106 VAL A N 1
ATOM 851 C CA . VAL A 1 106 ? 3.318 7.739 11.295 1.00 94.31 106 VAL A CA 1
ATOM 852 C C . VAL A 1 106 ? 3.760 9.015 10.609 1.00 94.31 106 VAL A C 1
ATOM 854 O O . VAL A 1 106 ? 4.945 9.335 10.626 1.00 94.31 106 VAL A O 1
ATOM 857 N N . VAL A 1 107 ? 2.819 9.748 10.021 1.00 91.19 107 VAL A N 1
ATOM 858 C CA . VAL A 1 107 ? 3.108 11.035 9.382 1.00 91.19 107 VAL A CA 1
ATOM 859 C C . VAL A 1 107 ? 3.328 12.099 10.459 1.00 91.19 107 VAL A C 1
ATOM 861 O O . VAL A 1 107 ? 2.497 12.282 11.348 1.00 91.19 107 VAL A O 1
ATOM 864 N N . ILE A 1 108 ? 4.457 12.801 10.390 1.00 86.25 108 ILE A N 1
ATOM 865 C CA . ILE A 1 108 ? 4.864 13.830 11.349 1.00 86.25 108 ILE A CA 1
ATOM 866 C C . ILE A 1 108 ? 4.958 15.185 10.646 1.00 86.25 108 ILE A C 1
ATOM 868 O O . ILE A 1 108 ? 5.622 15.319 9.625 1.00 86.25 108 ILE A O 1
ATOM 872 N N . SER A 1 109 ? 4.310 16.216 11.197 1.00 72.38 109 SER A N 1
ATOM 873 C CA . SER A 1 109 ? 4.394 17.577 10.637 1.00 72.38 109 SER A CA 1
ATOM 874 C C . SER A 1 109 ? 5.420 18.469 11.342 1.00 72.38 109 SER A C 1
ATOM 876 O O . SER A 1 109 ? 5.937 19.401 10.732 1.00 72.38 109 SER A O 1
ATOM 878 N N . ARG A 1 110 ? 5.702 18.227 12.633 1.00 68.56 110 ARG A N 1
ATOM 879 C CA . ARG A 1 110 ? 6.501 19.143 13.480 1.00 68.56 110 ARG A CA 1
ATOM 880 C C . ARG A 1 110 ? 7.434 18.474 14.495 1.00 68.56 110 ARG A C 1
ATOM 882 O O . ARG A 1 110 ? 8.235 19.167 15.112 1.00 68.56 110 ARG A O 1
ATOM 889 N N . LYS A 1 111 ? 7.322 17.162 14.721 1.00 61.97 111 LYS A N 1
ATOM 890 C CA . LYS A 1 111 ? 8.155 16.453 15.708 1.00 61.97 111 LYS A CA 1
ATOM 891 C C . LYS A 1 111 ? 9.481 16.029 15.076 1.00 61.97 111 LYS A C 1
ATOM 893 O O . LYS A 1 111 ? 9.493 15.645 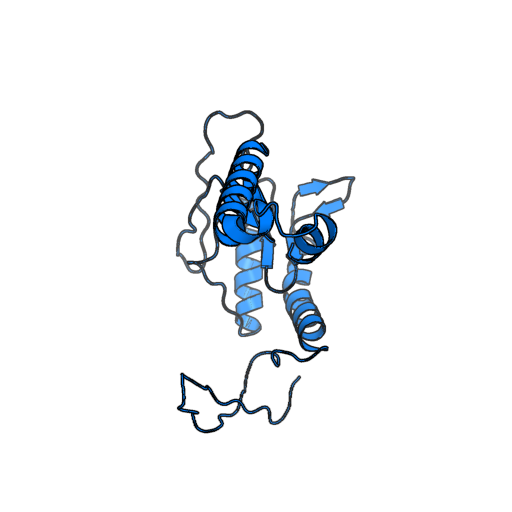13.912 1.00 61.97 111 LYS A O 1
ATOM 898 N N . GLN A 1 112 ? 10.572 16.087 15.846 1.00 63.03 112 GLN A N 1
ATOM 899 C CA . GLN A 1 112 ? 11.867 15.537 15.418 1.00 63.03 112 GLN A CA 1
ATOM 900 C C . GLN A 1 112 ? 11.831 14.006 15.333 1.00 63.03 112 GLN A C 1
ATOM 902 O O . GLN A 1 112 ? 12.472 13.437 14.458 1.00 63.03 112 GLN A O 1
ATOM 907 N N . GLU A 1 113 ? 11.034 13.355 16.188 1.00 74.75 113 GLU A N 1
ATOM 908 C CA . GLU A 1 113 ? 10.922 11.898 16.238 1.00 74.75 113 GLU A CA 1
ATOM 909 C C . GLU A 1 113 ? 9.483 11.421 16.034 1.00 74.75 113 GLU A C 1
ATOM 911 O O . GLU A 1 113 ? 8.511 12.002 16.535 1.00 74.75 113 GLU A O 1
ATOM 916 N N . SER A 1 114 ? 9.359 10.325 15.286 1.00 79.94 114 SER A N 1
ATOM 917 C CA . SER A 1 114 ? 8.096 9.625 15.098 1.00 79.94 114 SER A CA 1
ATOM 918 C C . SER A 1 114 ? 7.694 8.937 16.404 1.00 79.94 114 SER A C 1
ATOM 920 O O . SER A 1 114 ? 8.464 8.116 16.905 1.00 79.94 114 SER A O 1
ATOM 922 N N . PRO A 1 115 ? 6.483 9.177 16.943 1.00 87.44 115 PRO A N 1
ATOM 923 C CA . PRO A 1 115 ? 6.026 8.427 18.101 1.00 87.44 115 PRO A CA 1
ATOM 924 C C . PRO A 1 115 ? 5.925 6.938 17.754 1.00 87.44 115 PRO A C 1
ATOM 926 O O . PRO A 1 115 ? 5.712 6.554 16.597 1.00 87.44 115 PRO A O 1
ATOM 929 N N . LYS A 1 116 ? 6.078 6.096 18.775 1.00 89.94 116 LYS A N 1
ATOM 930 C CA . LYS A 1 116 ? 5.938 4.649 18.638 1.00 89.94 116 LYS A CA 1
ATOM 931 C C . LYS A 1 116 ? 4.483 4.301 18.317 1.00 89.94 116 LYS A C 1
ATOM 933 O O . LYS A 1 116 ? 3.581 4.640 19.079 1.00 89.94 116 LYS A O 1
ATOM 938 N N . CYS A 1 117 ? 4.264 3.603 17.209 1.00 92.75 117 CYS A N 1
ATOM 939 C CA . CYS A 1 117 ? 2.952 3.166 16.752 1.00 92.75 117 CYS A CA 1
ATOM 940 C C . CYS A 1 117 ? 2.952 1.644 16.608 1.00 92.75 117 CYS A C 1
ATOM 942 O O . CYS A 1 117 ? 3.331 1.079 15.584 1.00 92.75 117 CYS A O 1
ATOM 944 N N . ASP A 1 118 ? 2.562 0.974 17.690 1.00 95.81 118 ASP A N 1
ATOM 945 C CA . ASP A 1 118 ? 2.493 -0.482 17.733 1.00 95.81 118 ASP A CA 1
ATOM 946 C C . ASP A 1 118 ? 1.144 -0.948 17.162 1.00 95.81 118 ASP A C 1
ATOM 948 O O . ASP A 1 118 ? 0.136 -0.906 17.867 1.00 95.81 118 ASP A O 1
ATOM 952 N N . ILE A 1 119 ? 1.147 -1.367 15.893 1.00 97.75 119 ILE A N 1
ATOM 953 C CA . ILE A 1 119 ? 0.011 -1.970 15.177 1.00 97.75 119 ILE A CA 1
ATOM 954 C C . ILE A 1 119 ? 0.279 -3.462 14.954 1.00 97.75 119 ILE A C 1
ATOM 956 O O . ILE A 1 119 ? 1.424 -3.860 14.719 1.00 97.75 119 ILE A O 1
ATOM 960 N N . PHE A 1 120 ? -0.765 -4.286 15.013 1.00 96.56 120 PHE A N 1
ATOM 961 C CA . PHE A 1 120 ? -0.667 -5.743 14.949 1.00 96.56 120 PHE A CA 1
ATOM 962 C C . PHE A 1 120 ? -1.630 -6.349 13.918 1.00 96.56 120 PHE A C 1
ATOM 964 O O . PHE A 1 120 ? -2.757 -5.888 13.783 1.00 96.56 120 PHE A O 1
ATOM 971 N N . ILE A 1 121 ? -1.197 -7.419 13.247 1.00 94.56 121 ILE A N 1
ATOM 972 C CA . ILE A 1 121 ? -2.020 -8.325 12.420 1.00 94.56 121 ILE A CA 1
ATOM 973 C C . ILE A 1 121 ? -1.821 -9.730 12.980 1.00 94.56 121 ILE A C 1
ATOM 975 O O . ILE A 1 121 ? -0.674 -10.155 13.107 1.00 94.56 121 ILE A O 1
ATOM 979 N N . ASN A 1 122 ? -2.878 -10.459 13.347 1.00 88.19 122 ASN A N 1
ATOM 980 C CA . ASN A 1 122 ? -2.768 -11.785 13.979 1.00 88.19 122 ASN A CA 1
ATOM 981 C C . ASN A 1 122 ? -1.731 -11.850 15.126 1.00 88.19 122 ASN A C 1
ATOM 983 O O . ASN A 1 122 ? -0.962 -12.805 15.232 1.00 88.19 122 ASN A O 1
ATOM 987 N N . LYS A 1 123 ? -1.672 -10.815 15.981 1.00 89.38 123 LYS A N 1
ATOM 988 C CA . LYS A 1 123 ? -0.671 -10.646 17.066 1.00 89.38 123 LYS A CA 1
ATOM 989 C C . LYS A 1 123 ? 0.780 -10.441 16.597 1.00 89.38 123 LYS A C 1
ATOM 991 O O . LYS A 1 123 ? 1.670 -10.270 17.428 1.00 89.38 123 LYS A O 1
ATOM 996 N N . VAL A 1 124 ? 1.037 -10.405 15.293 1.00 94.56 124 VAL A N 1
ATOM 997 C CA . VAL A 1 124 ? 2.331 -10.038 14.714 1.00 94.56 124 VAL A CA 1
ATOM 998 C C . VAL A 1 124 ? 2.413 -8.523 14.622 1.00 94.56 124 VAL A C 1
ATOM 1000 O O . VAL A 1 124 ? 1.593 -7.884 13.965 1.00 94.56 124 VAL A O 1
ATOM 1003 N N . LYS A 1 125 ? 3.416 -7.945 15.281 1.00 96.19 125 LYS A N 1
ATOM 1004 C CA . LYS A 1 125 ? 3.689 -6.511 15.220 1.00 96.19 125 LYS A CA 1
ATOM 1005 C C . LYS A 1 125 ? 4.158 -6.116 13.818 1.00 96.19 125 LYS A C 1
ATOM 1007 O O . LYS A 1 125 ? 5.116 -6.696 13.307 1.00 96.19 125 LYS A O 1
ATOM 1012 N N . LEU A 1 126 ? 3.529 -5.100 13.236 1.00 97.12 126 LEU A N 1
ATOM 1013 C CA . LEU A 1 126 ? 3.951 -4.532 11.961 1.00 97.12 126 LEU A CA 1
ATOM 1014 C C . LEU A 1 126 ? 5.237 -3.720 12.106 1.00 97.12 126 LEU A C 1
ATOM 1016 O O . LEU A 1 126 ? 5.498 -3.081 13.130 1.00 97.12 126 LEU A O 1
ATOM 1020 N N . LYS A 1 127 ? 6.039 -3.718 11.042 1.00 96.00 127 LYS A N 1
ATOM 1021 C CA . LYS A 1 127 ? 7.237 -2.888 10.968 1.00 96.00 127 LYS A CA 1
ATOM 1022 C C . LYS A 1 127 ? 6.828 -1.424 10.810 1.00 96.00 127 LYS A C 1
ATOM 1024 O O . LYS A 1 127 ? 6.164 -1.068 9.840 1.00 96.00 127 LYS A O 1
ATOM 1029 N N . GLN A 1 128 ? 7.267 -0.582 11.741 1.00 95.94 128 GLN A N 1
ATOM 1030 C CA . GLN A 1 128 ? 7.159 0.866 11.602 1.00 95.94 128 GLN A CA 1
ATOM 1031 C C . GLN A 1 128 ? 8.286 1.386 10.700 1.00 95.94 128 GLN A C 1
ATOM 1033 O O . GLN A 1 128 ? 9.448 1.032 10.903 1.00 95.94 128 GLN A O 1
ATOM 1038 N N . THR A 1 129 ? 7.950 2.207 9.705 1.00 94.50 129 THR A N 1
ATOM 1039 C CA . THR A 1 129 ? 8.902 2.788 8.748 1.00 94.50 129 THR A CA 1
ATOM 1040 C C . THR A 1 129 ? 8.783 4.310 8.683 1.00 94.50 129 THR A C 1
ATOM 1042 O O . THR A 1 129 ? 7.729 4.882 8.954 1.00 94.50 129 THR A O 1
ATOM 1045 N N . GLU A 1 130 ? 9.869 4.972 8.290 1.00 93.00 130 GLU A N 1
ATOM 1046 C CA . GLU A 1 130 ? 9.903 6.416 8.016 1.00 93.00 130 GLU A CA 1
ATOM 1047 C C . GLU A 1 130 ? 9.684 6.742 6.538 1.00 93.00 130 GLU A C 1
ATOM 1049 O O . GLU A 1 130 ? 9.401 7.882 6.176 1.00 93.00 130 GLU A O 1
ATOM 1054 N N . LYS A 1 131 ? 9.869 5.755 5.661 1.00 92.88 131 LYS A N 1
ATOM 1055 C CA . LYS A 1 131 ? 9.672 5.911 4.225 1.00 92.88 131 LYS A CA 1
ATOM 1056 C C . LYS A 1 131 ? 9.130 4.629 3.629 1.00 92.88 131 LYS A C 1
ATOM 1058 O O . LYS A 1 131 ? 9.564 3.536 3.992 1.00 92.88 131 LYS A O 1
ATOM 1063 N N . PHE A 1 132 ? 8.240 4.772 2.665 1.00 91.12 132 PHE A N 1
ATOM 1064 C CA . PHE A 1 132 ? 7.621 3.649 1.985 1.00 91.12 132 PHE A CA 1
ATOM 1065 C C . PHE A 1 132 ? 7.524 3.935 0.489 1.00 91.12 132 PHE A C 1
ATOM 1067 O O . PHE A 1 132 ? 7.297 5.074 0.084 1.00 91.12 132 PHE A O 1
ATOM 1074 N N . LYS A 1 133 ? 7.729 2.914 -0.349 1.00 90.56 133 LYS A N 1
ATOM 1075 C CA . LYS A 1 133 ? 7.581 3.043 -1.801 1.00 90.56 133 LYS A CA 1
ATOM 1076 C C . LYS A 1 133 ? 6.164 2.634 -2.188 1.00 90.56 133 LYS A C 1
ATOM 1078 O O . LYS A 1 133 ? 5.868 1.447 -2.219 1.00 90.56 133 LYS A O 1
ATOM 1083 N N . TYR A 1 134 ? 5.331 3.607 -2.528 1.00 90.19 134 TYR A N 1
ATOM 1084 C CA . TYR A 1 134 ? 3.950 3.406 -2.958 1.00 90.19 134 TYR A CA 1
ATOM 1085 C C . TYR A 1 134 ? 3.809 3.784 -4.434 1.00 90.19 134 TYR A C 1
ATOM 1087 O O . TYR A 1 134 ? 4.215 4.877 -4.831 1.00 90.19 134 TYR A O 1
ATOM 1095 N N . LEU A 1 135 ? 3.301 2.866 -5.263 1.00 89.38 135 LEU A N 1
ATOM 1096 C CA . LEU A 1 135 ? 3.097 3.069 -6.710 1.00 89.38 135 LEU A CA 1
ATOM 1097 C C . LEU A 1 135 ? 4.331 3.619 -7.453 1.00 89.38 135 LEU A C 1
ATOM 1099 O O . LEU A 1 135 ? 4.240 4.426 -8.375 1.00 89.38 135 LEU A O 1
ATOM 1103 N N . GLY A 1 136 ? 5.525 3.191 -7.035 1.00 89.88 136 GLY A N 1
ATOM 1104 C CA . GLY A 1 136 ? 6.785 3.620 -7.644 1.00 89.88 136 GLY A CA 1
ATOM 1105 C C . GLY A 1 136 ? 7.429 4.861 -7.021 1.00 89.88 136 GLY A C 1
ATOM 1106 O O . GLY A 1 136 ? 8.591 5.115 -7.332 1.00 89.88 136 GLY A O 1
ATOM 1107 N N . THR A 1 137 ? 6.738 5.564 -6.125 1.00 91.69 137 THR A N 1
ATOM 1108 C CA . THR A 1 137 ? 7.185 6.820 -5.505 1.00 91.69 137 THR A CA 1
ATOM 1109 C C . THR A 1 137 ? 7.490 6.619 -4.025 1.00 91.69 137 THR A C 1
ATOM 1111 O O . THR A 1 137 ? 6.737 5.964 -3.306 1.00 91.69 137 THR A O 1
ATOM 1114 N N . ILE A 1 138 ? 8.601 7.175 -3.547 1.00 94.69 138 ILE A N 1
ATOM 1115 C CA . ILE A 1 138 ? 8.941 7.182 -2.125 1.00 94.69 138 ILE A CA 1
ATOM 1116 C C . ILE A 1 138 ? 8.135 8.271 -1.419 1.00 94.69 138 ILE A C 1
ATOM 1118 O O . ILE A 1 138 ? 8.306 9.462 -1.674 1.00 94.69 138 ILE A O 1
ATOM 1122 N N . ILE A 1 139 ? 7.300 7.845 -0.480 1.00 93.25 139 ILE A N 1
ATOM 1123 C CA . ILE A 1 139 ? 6.600 8.709 0.465 1.00 93.25 139 ILE A CA 1
ATOM 1124 C C . ILE A 1 139 ? 7.394 8.697 1.770 1.00 93.25 139 ILE A C 1
ATOM 1126 O O . ILE A 1 139 ? 7.740 7.628 2.276 1.00 93.25 139 ILE A O 1
ATOM 1130 N N . SER A 1 140 ? 7.703 9.882 2.294 1.00 93.25 140 SER A N 1
ATOM 1131 C CA . SER A 1 140 ? 8.379 10.052 3.583 1.00 93.25 140 SER A CA 1
ATOM 1132 C C . SER A 1 140 ? 7.383 10.475 4.658 1.00 93.25 140 SER A C 1
ATOM 1134 O O . SER A 1 140 ? 6.467 11.252 4.389 1.00 93.25 140 SER A O 1
ATOM 1136 N N . ASN A 1 141 ? 7.609 10.032 5.888 1.00 93.00 141 ASN A N 1
ATOM 1137 C CA . ASN A 1 141 ? 6.798 10.386 7.048 1.00 93.00 141 ASN A CA 1
ATOM 1138 C C . ASN A 1 141 ? 6.812 11.888 7.384 1.00 93.00 141 ASN A C 1
ATOM 1140 O O . ASN A 1 141 ? 5.841 12.395 7.931 1.00 93.00 141 ASN A O 1
ATOM 1144 N N . ASP A 1 142 ? 7.888 12.594 7.040 1.00 91.00 142 ASP A N 1
ATOM 1145 C CA . ASP A 1 142 ? 8.059 14.042 7.208 1.00 91.00 142 ASP A CA 1
ATOM 1146 C C . ASP A 1 142 ? 7.459 14.873 6.057 1.00 91.00 142 ASP A C 1
ATOM 1148 O O . ASP A 1 142 ? 7.615 16.094 6.025 1.00 91.00 142 ASP A O 1
ATOM 1152 N N . GLY A 1 143 ? 6.825 14.221 5.075 1.00 88.81 143 GLY A N 1
ATOM 1153 C CA . GLY A 1 143 ? 6.251 14.864 3.892 1.00 88.81 143 GLY A CA 1
ATOM 1154 C C . GLY A 1 143 ? 7.279 15.440 2.909 1.00 88.81 143 GLY A C 1
ATOM 1155 O O . GLY A 1 143 ? 6.890 16.025 1.898 1.00 88.81 143 GLY A O 1
ATOM 1156 N N . LYS A 1 144 ? 8.588 15.284 3.154 1.00 90.44 144 LYS A N 1
ATOM 1157 C CA . LYS A 1 144 ? 9.634 15.833 2.282 1.00 90.44 144 LYS A CA 1
ATOM 1158 C C . LYS A 1 144 ? 9.878 14.935 1.072 1.00 90.44 144 LYS A C 1
ATOM 1160 O O . LYS A 1 144 ? 9.994 13.711 1.174 1.00 90.44 144 LYS A O 1
ATOM 1165 N N . THR A 1 145 ? 10.081 15.568 -0.079 1.00 92.75 145 THR A N 1
ATOM 1166 C CA . THR A 1 145 ? 10.338 14.900 -1.365 1.00 92.75 145 THR A CA 1
ATOM 1167 C C . THR A 1 145 ? 11.819 14.634 -1.634 1.00 92.75 145 THR A C 1
ATOM 1169 O O . THR A 1 145 ? 12.144 13.909 -2.570 1.00 92.75 145 THR A O 1
ATOM 1172 N N . ASN A 1 146 ? 12.735 15.145 -0.800 1.00 93.44 146 ASN A N 1
ATOM 1173 C CA . ASN A 1 146 ? 14.186 15.006 -0.990 1.00 93.44 146 ASN A CA 1
ATOM 1174 C C . ASN A 1 146 ? 14.614 13.548 -1.216 1.00 93.44 146 ASN A C 1
ATOM 1176 O O . ASN A 1 146 ? 15.391 13.267 -2.126 1.00 93.44 146 ASN A O 1
ATOM 1180 N N . ARG A 1 147 ? 14.067 12.612 -0.424 1.00 92.94 147 ARG A N 1
ATOM 1181 C CA . ARG A 1 147 ? 14.378 11.178 -0.539 1.00 92.94 147 ARG A CA 1
ATOM 1182 C C . ARG A 1 147 ? 13.968 10.611 -1.904 1.00 92.94 147 ARG A C 1
ATOM 1184 O O . ARG A 1 147 ? 14.732 9.848 -2.493 1.00 92.94 147 ARG A O 1
ATOM 1191 N N . GLU A 1 148 ? 12.807 11.010 -2.421 1.00 95.50 148 GLU A N 1
ATOM 1192 C CA . GLU A 1 148 ? 12.322 10.604 -3.745 1.00 95.50 148 GLU A CA 1
ATOM 1193 C C . GLU A 1 148 ? 13.159 11.222 -4.869 1.00 95.50 148 GLU A C 1
ATOM 1195 O O . GLU A 1 148 ? 13.588 10.515 -5.780 1.00 95.50 148 GLU A O 1
ATOM 1200 N N . ILE A 1 149 ? 13.468 12.519 -4.783 1.00 95.19 149 ILE A N 1
ATOM 1201 C CA . ILE A 1 149 ? 14.297 13.218 -5.777 1.00 95.19 149 ILE A CA 1
ATOM 1202 C C . ILE A 1 149 ? 15.674 12.551 -5.884 1.00 95.19 149 ILE A C 1
ATOM 1204 O O . ILE A 1 149 ? 16.152 12.266 -6.988 1.00 95.19 149 ILE A O 1
ATOM 1208 N N . SER A 1 150 ? 16.306 12.247 -4.747 1.00 95.31 150 SER A N 1
ATOM 1209 C CA . SER A 1 150 ? 17.581 11.529 -4.722 1.00 95.31 150 SER A CA 1
ATOM 1210 C C . SER A 1 150 ? 17.465 10.134 -5.343 1.00 95.31 150 SER A C 1
ATOM 1212 O O . SER A 1 150 ? 18.320 9.758 -6.147 1.00 95.31 150 SER A O 1
ATOM 1214 N N . ALA A 1 151 ? 16.401 9.384 -5.036 1.00 94.69 151 ALA A N 1
ATOM 1215 C CA . ALA A 1 151 ? 16.175 8.055 -5.602 1.00 94.69 151 ALA A CA 1
ATOM 1216 C C . ALA A 1 151 ? 15.966 8.093 -7.126 1.00 94.69 151 ALA A C 1
ATOM 1218 O O . ALA A 1 151 ? 16.589 7.315 -7.854 1.00 94.69 151 ALA A O 1
ATOM 1219 N N . ARG A 1 152 ? 15.166 9.038 -7.634 1.00 95.06 152 ARG A N 1
ATOM 1220 C CA . ARG A 1 152 ? 14.951 9.245 -9.077 1.00 95.06 152 ARG A CA 1
ATOM 1221 C C . ARG A 1 152 ? 16.232 9.650 -9.790 1.00 95.06 152 ARG A C 1
ATOM 1223 O O . ARG A 1 152 ? 16.540 9.104 -10.847 1.00 95.06 152 ARG A O 1
ATOM 1230 N N . THR A 1 153 ? 17.019 10.536 -9.182 1.00 96.31 153 THR A N 1
ATOM 1231 C CA . THR A 1 153 ? 18.324 10.949 -9.714 1.00 96.31 153 THR A CA 1
ATOM 1232 C C . THR A 1 153 ? 19.283 9.763 -9.803 1.00 96.31 153 THR A C 1
ATOM 1234 O O . THR A 1 153 ? 19.962 9.588 -10.814 1.00 96.31 153 THR A O 1
ATOM 1237 N N . ALA A 1 154 ? 19.332 8.914 -8.773 1.00 95.19 154 ALA A N 1
ATOM 1238 C CA . ALA A 1 154 ? 20.157 7.710 -8.778 1.00 95.19 154 ALA A CA 1
ATOM 1239 C C . ALA A 1 154 ? 19.708 6.715 -9.862 1.00 95.19 154 ALA A C 1
ATOM 1241 O O . ALA A 1 154 ? 20.544 6.216 -10.616 1.00 95.19 154 ALA A O 1
ATOM 1242 N N . GLN A 1 155 ? 18.400 6.481 -10.005 1.00 93.81 155 GLN A N 1
ATOM 1243 C CA . GLN A 1 155 ? 17.858 5.600 -11.041 1.00 93.81 155 GLN A CA 1
ATOM 1244 C C . GLN A 1 155 ? 18.167 6.117 -12.453 1.00 93.81 155 GLN A C 1
ATOM 1246 O O . GLN A 1 155 ? 18.584 5.340 -13.314 1.00 93.81 155 GLN A O 1
ATOM 1251 N N . ALA A 1 156 ? 18.016 7.425 -12.677 1.00 93.81 156 ALA A N 1
ATOM 1252 C CA . ALA A 1 156 ? 18.362 8.071 -13.938 1.00 93.81 156 ALA A CA 1
ATOM 1253 C C . ALA A 1 156 ? 19.855 7.911 -14.254 1.00 93.81 156 ALA A C 1
ATOM 1255 O O . ALA A 1 156 ? 20.206 7.512 -15.363 1.00 93.81 156 ALA A O 1
ATOM 1256 N N . LYS A 1 157 ? 20.737 8.127 -13.267 1.00 95.56 157 LYS A N 1
ATOM 1257 C CA . LYS A 1 157 ? 22.184 7.903 -13.417 1.00 95.56 157 LYS A CA 1
ATOM 1258 C C . LYS A 1 157 ? 22.498 6.455 -13.794 1.00 95.56 157 LYS A C 1
ATOM 1260 O O . LYS A 1 157 ? 23.263 6.235 -14.727 1.00 95.56 157 LYS A O 1
ATOM 1265 N N . ILE A 1 158 ? 21.904 5.473 -13.114 1.00 95.38 158 ILE A N 1
ATOM 1266 C CA . ILE A 1 158 ? 22.119 4.046 -13.405 1.00 95.38 158 ILE A CA 1
ATOM 1267 C C . ILE A 1 158 ? 21.679 3.708 -14.834 1.00 95.38 158 ILE A C 1
ATOM 1269 O O . ILE A 1 158 ? 22.427 3.067 -15.573 1.00 95.38 158 ILE A O 1
ATOM 1273 N N . ASN A 1 159 ? 20.490 4.153 -15.243 1.00 92.56 159 ASN A N 1
ATOM 1274 C CA . ASN A 1 159 ? 19.975 3.895 -16.588 1.00 92.56 159 ASN A CA 1
ATOM 1275 C C . ASN A 1 159 ? 20.827 4.586 -17.661 1.00 92.56 159 ASN A C 1
ATOM 1277 O O . ASN A 1 159 ? 21.168 3.964 -18.665 1.00 92.56 159 ASN A O 1
ATOM 1281 N N . PHE A 1 160 ? 21.264 5.822 -17.408 1.00 93.06 160 PHE A N 1
ATOM 1282 C CA . PHE A 1 160 ? 22.195 6.524 -18.284 1.00 93.06 160 PHE A CA 1
ATOM 1283 C C . PHE A 1 160 ? 23.505 5.751 -18.456 1.00 93.06 160 PHE A C 1
ATOM 1285 O O . PHE A 1 160 ? 23.966 5.593 -19.580 1.00 93.06 160 PHE A O 1
ATOM 1292 N N . GLN A 1 161 ? 24.094 5.220 -17.376 1.00 94.56 161 GLN A N 1
ATOM 1293 C CA . GLN A 1 161 ? 25.333 4.437 -17.479 1.00 94.56 161 GLN A CA 1
ATOM 1294 C C . GLN A 1 161 ? 25.150 3.171 -18.324 1.00 94.56 161 GLN A C 1
ATOM 1296 O O . GLN A 1 161 ? 26.016 2.865 -19.141 1.00 94.56 161 GLN A O 1
ATOM 1301 N N . LYS A 1 162 ? 24.011 2.477 -18.199 1.00 93.56 162 LYS A N 1
ATOM 1302 C CA . LYS A 1 162 ? 23.691 1.303 -19.034 1.00 93.56 162 LYS A CA 1
ATOM 1303 C C . LYS A 1 162 ? 23.609 1.644 -20.523 1.00 93.56 162 LYS A C 1
ATOM 1305 O O . LYS A 1 162 ? 23.982 0.828 -21.355 1.00 93.56 162 LYS A O 1
ATOM 1310 N N . MET A 1 163 ? 23.139 2.846 -20.850 1.00 92.06 163 MET A N 1
ATOM 1311 C CA . MET A 1 163 ? 22.951 3.310 -22.227 1.00 92.06 163 MET A CA 1
ATOM 1312 C C . MET A 1 163 ? 24.055 4.256 -22.708 1.00 92.06 163 MET A C 1
ATOM 1314 O O . MET A 1 163 ? 23.952 4.822 -23.796 1.00 92.06 163 MET A O 1
ATOM 1318 N N . LYS A 1 164 ? 25.120 4.442 -21.919 1.00 92.69 164 LYS A N 1
ATOM 1319 C CA . LYS A 1 164 ? 26.154 5.455 -22.160 1.00 92.69 164 LYS A CA 1
ATOM 1320 C C . LYS A 1 164 ? 26.746 5.338 -23.560 1.00 92.69 164 LYS A C 1
ATOM 1322 O O . LYS A 1 164 ? 26.859 6.338 -24.257 1.00 92.69 164 LYS A O 1
ATOM 1327 N N . THR A 1 165 ? 27.046 4.116 -23.994 1.00 92.75 165 THR A N 1
ATOM 1328 C CA . THR A 1 165 ? 27.623 3.822 -25.314 1.00 92.75 165 THR A CA 1
ATOM 1329 C C . THR A 1 165 ? 26.746 4.269 -26.477 1.00 92.75 165 THR A C 1
ATOM 1331 O O . THR A 1 165 ? 27.285 4.588 -27.526 1.00 92.75 165 THR A O 1
ATOM 1334 N N . ILE A 1 166 ? 25.425 4.324 -26.307 1.00 92.00 166 ILE A N 1
ATOM 1335 C CA . ILE A 1 166 ? 24.491 4.825 -27.320 1.00 92.00 166 ILE A CA 1
ATOM 1336 C C . ILE A 1 166 ? 24.322 6.334 -27.149 1.00 92.00 166 ILE A C 1
ATOM 1338 O O . ILE A 1 166 ? 24.505 7.090 -28.099 1.00 92.00 166 ILE A O 1
ATOM 1342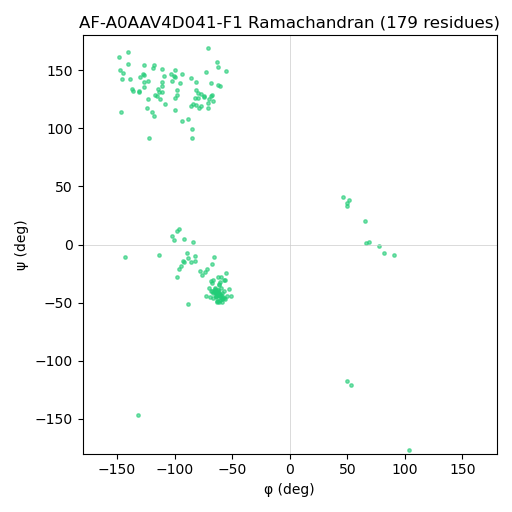 N N . LEU A 1 167 ? 24.026 6.791 -25.930 1.00 90.62 167 LEU A N 1
ATOM 1343 C CA . LEU A 1 167 ? 23.668 8.183 -25.646 1.00 90.62 167 LEU A CA 1
ATOM 1344 C C . LEU A 1 167 ? 24.828 9.168 -25.863 1.00 90.62 167 LEU A C 1
ATOM 1346 O O . LEU A 1 167 ? 24.588 10.314 -26.249 1.00 90.62 167 LEU A O 1
ATOM 1350 N N . THR A 1 168 ? 26.081 8.746 -25.671 1.00 91.62 168 THR A N 1
ATOM 1351 C CA . THR A 1 168 ? 27.266 9.605 -25.854 1.00 91.62 168 THR A CA 1
ATOM 1352 C C . THR A 1 168 ? 27.993 9.387 -27.183 1.00 91.62 168 THR A C 1
ATOM 1354 O O . THR A 1 168 ? 29.036 10.000 -27.405 1.00 91.62 168 THR A O 1
ATOM 1357 N N . ASN A 1 169 ? 27.483 8.529 -28.073 1.00 91.56 169 ASN A N 1
ATOM 1358 C CA . ASN A 1 169 ? 28.133 8.259 -29.353 1.00 91.56 169 ASN A CA 1
ATOM 1359 C C . ASN A 1 169 ? 27.897 9.401 -30.348 1.00 91.56 169 ASN A C 1
ATOM 1361 O O . ASN A 1 169 ? 26.762 9.689 -30.726 1.00 91.56 169 ASN A O 1
ATOM 1365 N N . LYS A 1 170 ? 28.987 10.037 -30.792 1.00 91.81 170 LYS A N 1
ATOM 1366 C CA . LYS A 1 170 ? 28.952 11.145 -31.757 1.00 91.81 170 LYS A CA 1
ATOM 1367 C C . LYS A 1 170 ? 28.599 10.693 -33.179 1.00 91.81 170 LYS A C 1
ATOM 1369 O O . LYS A 1 170 ? 28.129 11.511 -33.958 1.00 91.81 170 LYS A O 1
ATOM 1374 N N . HIS A 1 171 ? 28.783 9.411 -33.497 1.00 93.12 171 HIS A N 1
ATOM 1375 C CA . HIS A 1 171 ? 28.435 8.824 -34.794 1.00 93.12 171 HIS A CA 1
ATOM 1376 C C . HIS A 1 171 ? 26.948 8.459 -34.906 1.00 93.12 171 HIS A C 1
ATOM 1378 O O . HIS A 1 171 ? 26.476 8.144 -35.994 1.00 93.12 171 HIS A O 1
ATOM 1384 N N . ILE A 1 172 ? 26.198 8.504 -33.799 1.00 90.25 172 ILE A N 1
ATOM 1385 C CA . ILE A 1 172 ? 24.753 8.277 -33.793 1.00 90.25 172 ILE A CA 1
ATOM 1386 C C . ILE A 1 172 ? 24.048 9.636 -33.755 1.00 90.25 172 ILE A C 1
ATOM 1388 O O . ILE A 1 172 ? 24.287 10.465 -32.865 1.00 90.25 172 ILE A O 1
ATOM 1392 N N . SER A 1 173 ? 23.141 9.856 -34.710 1.00 91.06 173 SER A N 1
ATOM 1393 C CA . SER A 1 173 ? 22.340 11.081 -34.766 1.00 91.06 173 SER A CA 1
ATOM 1394 C C . SER A 1 173 ? 21.587 11.311 -33.447 1.00 91.06 173 SER A C 1
ATOM 1396 O O . SER A 1 173 ? 21.224 10.367 -32.738 1.00 91.06 173 SER A O 1
ATOM 1398 N N . ILE A 1 174 ? 21.350 12.575 -33.092 1.00 89.38 174 ILE A N 1
ATOM 1399 C CA . ILE A 1 174 ? 20.629 12.908 -31.855 1.00 89.38 174 ILE A CA 1
ATOM 1400 C C . ILE A 1 174 ? 19.201 12.340 -31.871 1.00 89.38 174 ILE A C 1
ATOM 1402 O O . 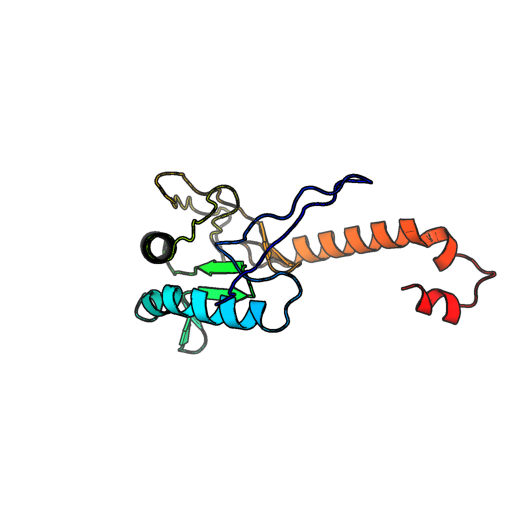ILE A 1 174 ? 18.714 11.880 -30.843 1.00 89.38 174 ILE A O 1
ATOM 1406 N N . GLU A 1 175 ? 18.566 12.303 -33.044 1.00 90.94 175 GLU A N 1
ATOM 1407 C CA . GLU A 1 175 ? 17.216 11.767 -33.230 1.00 90.94 175 GLU A CA 1
ATOM 1408 C C . GLU A 1 175 ? 17.168 10.257 -32.987 1.00 90.94 175 GLU A C 1
ATOM 1410 O O . GLU A 1 175 ? 16.294 9.763 -32.278 1.00 90.94 175 GLU A O 1
ATOM 1415 N N . THR A 1 176 ? 18.163 9.515 -33.477 1.00 87.94 176 THR A N 1
ATOM 1416 C CA . THR A 1 176 ? 18.283 8.078 -33.194 1.00 87.94 176 THR A CA 1
ATOM 1417 C C . THR A 1 176 ? 18.544 7.819 -31.708 1.00 87.94 176 THR A C 1
ATOM 1419 O O . THR A 1 176 ? 17.975 6.888 -31.146 1.00 87.94 176 THR A O 1
ATOM 1422 N N . ARG A 1 177 ? 19.355 8.655 -31.041 1.00 88.44 177 ARG A N 1
ATOM 1423 C CA . ARG A 1 177 ? 19.615 8.530 -29.595 1.00 88.44 177 ARG A CA 1
ATOM 1424 C C . ARG A 1 177 ? 18.369 8.778 -28.747 1.00 88.44 177 ARG A C 1
ATOM 1426 O O . ARG A 1 177 ? 18.167 8.063 -27.773 1.00 88.44 177 ARG A O 1
ATOM 1433 N N . LYS A 1 178 ? 17.524 9.745 -29.122 1.00 86.06 178 LYS A N 1
ATOM 1434 C CA . LYS A 1 178 ? 16.250 10.014 -28.434 1.00 86.06 178 LYS A CA 1
ATOM 1435 C C . LYS A 1 178 ? 15.264 8.853 -28.551 1.00 86.06 178 LYS A C 1
ATOM 1437 O O . LYS A 1 178 ? 14.593 8.560 -27.579 1.00 86.06 178 LYS A O 1
ATOM 1442 N N . ARG A 1 179 ? 15.204 8.174 -29.704 1.00 86.88 179 ARG A N 1
ATOM 1443 C CA . ARG A 1 179 ? 14.319 7.008 -29.915 1.00 86.88 179 ARG A CA 1
ATOM 1444 C C . ARG A 1 179 ? 14.698 5.775 -29.090 1.00 86.88 179 ARG A C 1
ATOM 1446 O O . ARG A 1 179 ? 13.901 4.851 -29.001 1.00 86.88 179 ARG A O 1
ATOM 1453 N N . ALA A 1 180 ? 15.920 5.725 -28.562 1.00 79.00 180 ALA A N 1
ATOM 1454 C CA . ALA A 1 180 ? 16.370 4.630 -27.709 1.00 79.00 180 ALA A CA 1
ATOM 1455 C C . ALA A 1 180 ? 15.935 4.790 -26.239 1.00 79.00 180 ALA A C 1
ATOM 1457 O O . ALA A 1 180 ? 16.069 3.827 -25.485 1.00 79.00 180 ALA A O 1
ATOM 1458 N N . LEU A 1 181 ? 15.483 5.989 -25.840 1.00 69.31 181 LEU A N 1
ATOM 1459 C CA . LEU A 1 181 ? 14.925 6.301 -24.518 1.00 69.31 181 LEU A CA 1
ATOM 1460 C C . LEU A 1 181 ? 13.433 5.958 -24.469 1.00 69.31 181 LEU A C 1
ATOM 1462 O O . LEU A 1 181 ? 13.004 5.500 -23.387 1.00 69.31 181 LEU A O 1
#

Solvent-accessible surface area (backbone atoms only — not comparable to full-atom values): 11291 Å² total; per-residue (Å²): 142,73,79,92,39,66,50,58,57,73,58,90,96,45,69,53,72,75,41,80,52,91,75,85,69,59,84,93,44,87,60,30,62,58,55,50,49,56,55,50,46,67,46,51,58,79,46,72,90,50,77,28,38,78,56,96,87,40,77,42,36,66,49,78,54,92,91,51,74,46,79,40,40,84,48,68,68,52,38,46,51,55,48,51,50,49,50,54,44,31,46,78,68,77,41,80,84,57,57,90,77,46,70,44,68,63,76,41,92,81,62,96,64,76,75,89,67,92,41,68,52,97,85,43,69,39,50,69,44,62,62,48,76,55,97,89,41,54,47,37,28,71,71,53,56,66,67,32,54,52,51,52,52,50,52,51,51,55,53,45,62,78,41,36,78,57,70,71,35,86,90,50,54,68,69,63,44,58,74,75,110

Radius of gyration: 22.12 Å; Cα contacts (8 Å, |Δi|>4): 188; chains: 1; bounding box: 48×50×53 Å